Protein AF-H2YII4-F1 (afdb_monomer_lite)

Structure (mmCIF, N/CA/C/O backbone):
data_AF-H2YII4-F1
#
_entry.id   AF-H2YII4-F1
#
loop_
_atom_site.group_PDB
_atom_site.id
_atom_site.type_symbol
_atom_site.label_atom_id
_atom_site.label_alt_id
_atom_site.label_comp_id
_atom_site.label_asym_id
_atom_site.label_entity_id
_atom_site.label_seq_id
_atom_site.pdbx_PDB_ins_code
_atom_site.Cartn_x
_atom_site.Cartn_y
_atom_site.Cartn_z
_atom_site.occupancy
_atom_site.B_iso_or_equiv
_atom_site.auth_seq_id
_atom_site.auth_comp_id
_atom_site.auth_asym_id
_atom_site.auth_atom_id
_atom_site.pdbx_PDB_model_num
ATOM 1 N N . MET A 1 1 ? 2.190 -16.788 -3.408 1.00 84.00 1 MET A N 1
ATOM 2 C CA . MET A 1 1 ? 2.291 -16.780 -4.889 1.00 84.00 1 MET A CA 1
ATOM 3 C C . MET A 1 1 ? 2.885 -15.470 -5.413 1.00 84.00 1 MET A C 1
ATOM 5 O O . MET A 1 1 ? 3.960 -15.506 -5.993 1.00 84.00 1 MET A O 1
ATOM 9 N N . PHE A 1 2 ? 2.257 -14.320 -5.152 1.00 94.06 2 PHE A N 1
ATOM 10 C CA . PHE A 1 2 ? 2.636 -12.999 -5.688 1.00 94.06 2 PHE A CA 1
ATOM 11 C C . PHE A 1 2 ? 4.082 -12.538 -5.405 1.00 94.06 2 PHE A C 1
ATOM 13 O O . PHE A 1 2 ? 4.683 -11.875 -6.250 1.00 94.06 2 PHE A O 1
ATOM 20 N N . HIS A 1 3 ? 4.697 -12.965 -4.295 1.00 96.19 3 HIS A N 1
ATOM 21 C CA . HIS A 1 3 ? 6.126 -12.715 -4.057 1.00 96.19 3 HIS A CA 1
ATOM 22 C C . HIS A 1 3 ? 7.042 -13.321 -5.121 1.00 96.19 3 HIS A C 1
ATOM 24 O O . HIS A 1 3 ? 7.977 -12.664 -5.571 1.00 96.19 3 HIS A O 1
ATOM 30 N N . VAL A 1 4 ? 6.775 -14.567 -5.526 1.00 95.75 4 VAL A N 1
ATOM 31 C CA . VAL A 1 4 ? 7.568 -15.272 -6.546 1.00 95.75 4 VAL A CA 1
ATOM 32 C C . VAL A 1 4 ? 7.379 -14.615 -7.911 1.00 95.75 4 VAL A C 1
ATOM 34 O O . VAL A 1 4 ? 8.312 -14.566 -8.703 1.00 95.75 4 VAL A O 1
ATOM 37 N N . LEU A 1 5 ? 6.191 -14.057 -8.155 1.00 96.19 5 LEU A N 1
ATOM 38 C CA . LEU A 1 5 ? 5.858 -13.388 -9.408 1.00 96.19 5 LEU A CA 1
ATOM 39 C C . LEU A 1 5 ? 6.514 -12.009 -9.559 1.00 96.19 5 LEU A C 1
ATOM 41 O O . LEU A 1 5 ? 6.549 -11.502 -10.673 1.00 96.19 5 LEU A O 1
ATOM 45 N N . GLY A 1 6 ? 7.038 -11.396 -8.493 1.00 95.81 6 GLY A N 1
ATOM 46 C CA . GLY A 1 6 ? 7.784 -10.136 -8.606 1.00 95.81 6 GLY A CA 1
ATOM 47 C C . GLY A 1 6 ? 7.630 -9.175 -7.441 1.00 95.81 6 GLY A C 1
ATOM 48 O O . GLY A 1 6 ? 8.524 -8.362 -7.216 1.00 95.81 6 GLY A O 1
ATOM 49 N N . PHE A 1 7 ? 6.562 -9.286 -6.646 1.00 97.06 7 PHE A N 1
ATOM 50 C CA . PHE A 1 7 ? 6.400 -8.430 -5.473 1.00 97.06 7 PHE A CA 1
ATOM 51 C C . PHE A 1 7 ? 7.221 -8.969 -4.299 1.00 97.06 7 PHE A C 1
ATOM 53 O O . PHE A 1 7 ? 6.708 -9.464 -3.299 1.00 97.06 7 PHE A O 1
ATOM 60 N N . SER A 1 8 ? 8.536 -8.882 -4.439 1.00 95.56 8 SER A N 1
ATOM 61 C CA . SER A 1 8 ? 9.512 -9.275 -3.438 1.00 95.56 8 SER A CA 1
ATOM 62 C C . SER A 1 8 ? 10.633 -8.257 -3.418 1.00 95.56 8 SER A C 1
ATOM 64 O O . SER A 1 8 ? 11.169 -7.896 -4.463 1.00 95.56 8 SER A O 1
ATOM 66 N N . GLN A 1 9 ? 11.048 -7.849 -2.223 1.00 93.19 9 GLN A N 1
ATOM 67 C CA . GLN A 1 9 ? 12.151 -6.913 -2.023 1.00 93.19 9 GLN A CA 1
ATOM 68 C C . GLN A 1 9 ? 13.426 -7.342 -2.765 1.00 93.19 9 GLN A C 1
ATOM 70 O O . GLN A 1 9 ? 14.154 -6.502 -3.289 1.00 93.19 9 GLN A O 1
ATOM 75 N N . LYS A 1 10 ? 13.672 -8.655 -2.861 1.00 93.69 10 LYS A N 1
ATOM 76 C CA . LYS A 1 10 ? 14.828 -9.228 -3.568 1.00 93.69 10 LYS A CA 1
ATOM 77 C C . LYS A 1 10 ? 14.726 -9.145 -5.094 1.00 93.69 10 LYS A C 1
ATOM 79 O O . LYS A 1 10 ? 15.717 -9.394 -5.771 1.00 93.69 10 LYS A O 1
ATOM 84 N N . LEU A 1 11 ? 13.538 -8.859 -5.619 1.00 96.00 11 LEU A N 1
ATOM 85 C CA . LEU A 1 11 ? 13.240 -8.780 -7.046 1.00 96.00 11 LEU A CA 1
ATOM 86 C C . LEU A 1 11 ? 13.045 -7.343 -7.530 1.00 96.00 11 LEU A C 1
ATOM 88 O O . LEU A 1 11 ? 13.046 -7.122 -8.735 1.00 96.00 11 LEU A O 1
ATOM 92 N N . PHE A 1 12 ? 12.931 -6.356 -6.636 1.00 95.06 12 PHE A N 1
ATOM 93 C CA . PHE A 1 12 ? 12.748 -4.958 -7.035 1.00 95.06 12 PHE A CA 1
ATOM 94 C C . PHE A 1 12 ? 13.866 -4.467 -7.961 1.00 95.06 12 PHE A C 1
ATOM 96 O O . PHE A 1 12 ? 13.586 -3.814 -8.955 1.00 95.06 12 PHE A O 1
ATOM 103 N N . ASN A 1 13 ? 15.122 -4.850 -7.721 1.00 93.88 13 ASN A N 1
ATOM 104 C CA . ASN A 1 13 ? 16.248 -4.504 -8.599 1.00 93.88 13 ASN A CA 1
ATOM 105 C C . ASN A 1 13 ? 16.288 -5.282 -9.930 1.00 93.88 13 ASN A C 1
ATOM 107 O O . ASN A 1 13 ? 17.254 -5.147 -10.672 1.00 93.88 13 ASN A O 1
ATOM 111 N N . LYS A 1 14 ? 15.293 -6.133 -10.201 1.00 96.06 14 LYS A N 1
ATOM 112 C CA . LYS A 1 14 ? 15.134 -6.893 -11.448 1.00 96.06 14 LYS A CA 1
ATOM 113 C C . LYS A 1 14 ? 13.993 -6.371 -12.315 1.00 96.06 14 LYS A C 1
ATOM 115 O O . LYS A 1 14 ? 13.717 -6.959 -13.356 1.00 96.06 14 LYS A O 1
ATOM 120 N N . PHE A 1 15 ? 13.303 -5.317 -11.881 1.00 97.25 15 PHE A N 1
ATOM 121 C CA . PHE A 1 15 ? 12.253 -4.699 -12.684 1.00 97.25 15 PHE A CA 1
ATOM 122 C C . PHE A 1 15 ? 12.886 -4.073 -13.922 1.00 97.25 15 PHE A C 1
ATOM 124 O O . PHE A 1 15 ? 14.001 -3.562 -13.852 1.00 97.25 15 PHE A O 1
ATOM 131 N N . GLN A 1 16 ? 12.173 -4.099 -15.040 1.00 96.06 16 GLN A N 1
ATOM 132 C CA . GLN A 1 16 ? 12.690 -3.686 -16.338 1.00 96.06 16 GLN A CA 1
ATOM 133 C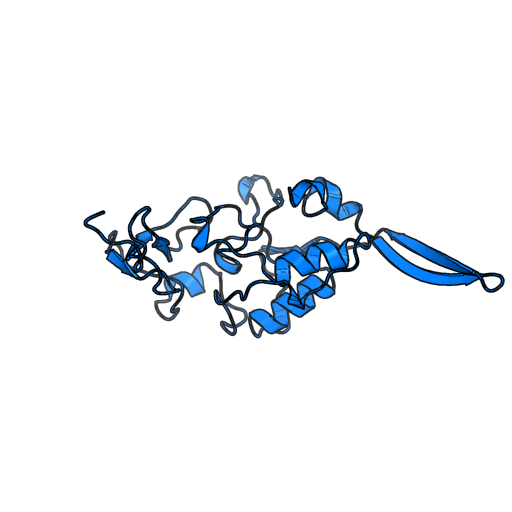 C . GLN A 1 16 ? 11.742 -2.715 -17.036 1.00 96.06 16 GLN A C 1
ATOM 135 O O . GLN A 1 16 ? 10.523 -2.760 -16.865 1.00 96.06 16 GLN A O 1
ATOM 140 N N . ASN A 1 17 ? 12.317 -1.844 -17.859 1.00 92.38 17 ASN A N 1
ATOM 141 C CA . ASN A 1 17 ? 11.597 -1.085 -18.870 1.00 92.38 17 ASN A CA 1
ATOM 142 C C . ASN A 1 17 ? 11.846 -1.747 -20.220 1.00 92.38 17 ASN A C 1
ATOM 144 O O . ASN A 1 17 ? 12.956 -1.671 -20.737 1.00 92.38 17 ASN A O 1
ATOM 148 N N . CYS A 1 18 ? 10.818 -2.373 -20.786 1.00 89.06 18 CYS A N 1
ATOM 149 C CA . CYS A 1 18 ? 10.890 -2.985 -22.106 1.00 89.06 18 CYS A CA 1
ATOM 150 C C . CYS A 1 18 ? 10.170 -2.114 -23.136 1.00 89.06 18 CYS A C 1
ATOM 152 O O . CYS A 1 18 ? 9.031 -1.699 -22.916 1.00 89.06 18 CYS A O 1
ATOM 154 N N . GLN A 1 19 ? 10.822 -1.854 -24.263 1.00 86.81 19 GLN A N 1
ATOM 155 C CA . GLN A 1 19 ? 10.240 -1.191 -25.428 1.00 86.81 19 GLN A CA 1
ATOM 156 C C . GLN A 1 19 ? 10.298 -2.133 -26.631 1.00 86.81 19 GLN A C 1
ATOM 158 O O . GLN A 1 19 ? 11.183 -2.987 -26.725 1.00 86.81 19 GLN A O 1
ATOM 163 N N . VAL A 1 20 ? 9.336 -1.994 -27.544 1.00 88.56 20 VAL A N 1
ATOM 164 C CA . VAL A 1 20 ? 9.354 -2.740 -28.805 1.00 88.56 20 VAL A CA 1
ATOM 165 C C . VAL A 1 20 ? 10.204 -1.972 -29.807 1.00 88.56 20 VAL A C 1
ATOM 167 O O . VAL A 1 20 ? 9.871 -0.852 -30.183 1.00 88.56 20 VAL A O 1
ATOM 170 N N . GLU A 1 21 ? 11.279 -2.596 -30.267 1.00 91.25 21 GLU A N 1
ATOM 171 C CA . GLU A 1 21 ? 12.117 -2.103 -31.352 1.00 91.25 21 GLU A CA 1
ATOM 172 C C . GLU A 1 21 ? 11.860 -2.917 -32.618 1.00 91.25 21 GLU A C 1
ATOM 174 O O . GLU A 1 21 ? 11.824 -4.147 -32.579 1.00 91.25 21 GLU A O 1
ATOM 179 N N . ILE A 1 22 ? 11.720 -2.248 -33.763 1.00 89.75 22 ILE A N 1
ATOM 180 C CA . ILE A 1 22 ? 11.610 -2.924 -35.058 1.00 89.75 22 ILE A CA 1
ATOM 181 C C . ILE A 1 22 ? 12.991 -2.933 -35.711 1.00 89.75 22 ILE A C 1
ATOM 183 O O . ILE A 1 22 ? 13.509 -1.886 -36.096 1.00 89.75 22 ILE A O 1
ATOM 187 N N . ARG A 1 23 ? 13.581 -4.122 -35.866 1.00 89.62 23 ARG A N 1
ATOM 188 C CA . ARG A 1 23 ? 14.847 -4.327 -36.585 1.00 89.62 23 ARG A CA 1
ATOM 189 C C . ARG A 1 23 ? 14.590 -5.280 -37.747 1.00 89.62 23 ARG A C 1
ATOM 191 O O . ARG A 1 23 ? 14.045 -6.357 -37.546 1.00 89.62 23 ARG A O 1
ATOM 198 N N . ASN A 1 24 ? 14.942 -4.882 -38.971 1.00 90.00 24 ASN A N 1
ATOM 199 C CA . ASN A 1 24 ? 14.704 -5.673 -40.191 1.00 90.00 24 ASN A CA 1
ATOM 200 C C . ASN A 1 24 ? 13.249 -6.169 -40.347 1.00 90.00 24 ASN A C 1
ATOM 202 O O . ASN A 1 24 ? 13.015 -7.306 -40.744 1.00 90.00 24 ASN A O 1
ATOM 206 N N . SER A 1 25 ? 12.265 -5.320 -40.029 1.00 90.31 25 SER A N 1
ATOM 207 C CA . SER A 1 25 ? 10.827 -5.659 -40.044 1.00 90.31 25 SER A CA 1
ATOM 208 C C . SER A 1 25 ? 10.391 -6.739 -39.038 1.00 90.31 25 SER A C 1
ATOM 210 O O . SER A 1 25 ? 9.281 -7.255 -39.141 1.00 90.31 25 SER A O 1
ATOM 212 N N . VAL A 1 26 ? 11.227 -7.058 -38.043 1.00 92.00 26 VAL A N 1
ATOM 213 C CA . VAL A 1 26 ? 10.909 -7.968 -36.932 1.00 92.00 26 VAL A CA 1
ATOM 214 C C . VAL A 1 26 ? 10.856 -7.176 -35.627 1.00 92.00 26 VAL A C 1
ATOM 216 O O . VAL A 1 26 ? 11.711 -6.329 -35.364 1.00 92.00 26 VAL A O 1
ATOM 219 N N . ALA A 1 27 ? 9.832 -7.436 -34.814 1.00 90.19 27 ALA A N 1
ATOM 220 C CA . ALA A 1 27 ? 9.684 -6.832 -33.497 1.00 90.19 27 ALA A CA 1
ATOM 221 C C . ALA A 1 27 ? 10.572 -7.551 -32.469 1.00 90.19 27 ALA A C 1
ATOM 223 O O . ALA A 1 27 ? 10.492 -8.768 -32.308 1.00 90.19 27 ALA A O 1
ATOM 224 N N . HIS A 1 28 ? 11.382 -6.78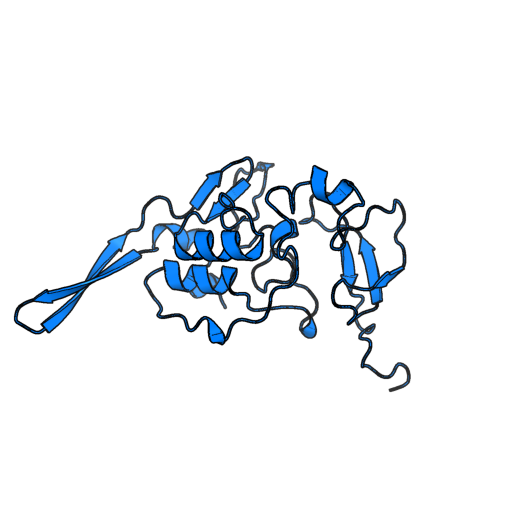3 -31.747 1.00 86.88 28 HIS A N 1
ATOM 225 C CA . HIS A 1 28 ? 12.217 -7.235 -30.640 1.00 86.88 28 HIS A CA 1
ATOM 226 C C . HIS A 1 28 ? 11.876 -6.450 -29.375 1.00 86.88 28 HIS A C 1
ATOM 228 O O . HIS A 1 28 ? 11.527 -5.274 -29.447 1.00 86.88 28 HIS A O 1
ATOM 234 N N . TYR A 1 29 ? 12.014 -7.083 -28.213 1.00 88.25 29 TYR A N 1
ATOM 235 C CA . TYR A 1 29 ? 11.937 -6.388 -26.931 1.00 88.25 29 TYR A CA 1
ATOM 236 C C . TYR A 1 29 ? 13.342 -5.972 -26.502 1.00 88.25 29 TYR A C 1
ATOM 238 O O . TYR A 1 29 ? 14.190 -6.828 -26.250 1.00 88.25 29 TYR A O 1
ATOM 246 N N . ALA A 1 30 ? 13.582 -4.667 -26.428 1.00 90.50 30 ALA A N 1
ATOM 247 C CA . ALA A 1 30 ? 14.771 -4.107 -25.803 1.00 90.50 30 ALA A CA 1
ATOM 248 C C . ALA A 1 30 ? 14.410 -3.715 -24.370 1.00 90.50 30 ALA A C 1
ATOM 250 O O . ALA A 1 30 ? 13.515 -2.894 -24.161 1.00 90.50 30 ALA A O 1
ATOM 251 N N . CYS A 1 31 ? 15.061 -4.349 -23.396 1.00 92.38 31 CYS A N 1
ATOM 252 C CA . CYS A 1 31 ? 14.773 -4.170 -21.979 1.00 92.38 31 CYS A CA 1
ATOM 253 C C . CYS A 1 31 ? 16.005 -3.660 -21.240 1.00 92.38 31 CYS A C 1
ATOM 255 O O . CYS A 1 31 ? 17.097 -4.206 -21.395 1.00 92.38 31 CYS A O 1
ATOM 257 N N . GLU A 1 32 ? 15.799 -2.662 -20.391 1.00 94.12 32 GLU A N 1
ATOM 258 C CA . GLU A 1 32 ? 16.818 -2.140 -19.484 1.00 94.12 32 GLU A CA 1
ATOM 259 C C . GLU A 1 32 ? 16.345 -2.264 -18.038 1.00 94.12 32 GLU A C 1
ATOM 261 O O . GLU A 1 32 ? 15.151 -2.122 -17.751 1.00 94.12 32 GLU A O 1
ATOM 266 N N . ASP A 1 33 ? 17.282 -2.509 -17.122 1.00 95.00 33 ASP A N 1
ATOM 267 C CA . ASP A 1 33 ? 16.983 -2.558 -15.694 1.00 95.00 33 ASP A CA 1
ATOM 268 C C . ASP A 1 33 ? 16.474 -1.193 -15.212 1.00 95.00 33 ASP A C 1
ATOM 270 O O . ASP A 1 33 ? 17.053 -0.132 -15.464 1.00 95.00 33 ASP A O 1
ATOM 274 N N . ARG A 1 34 ? 15.362 -1.219 -14.483 1.00 94.88 34 ARG A N 1
ATOM 275 C CA . ARG A 1 34 ? 14.718 -0.029 -13.943 1.00 94.88 34 ARG A CA 1
ATOM 276 C C . ARG A 1 34 ? 15.504 0.481 -12.734 1.00 94.88 34 ARG A C 1
ATOM 278 O O . ARG A 1 34 ? 15.666 -0.216 -11.733 1.00 94.88 34 ARG A O 1
ATOM 285 N N . SER A 1 35 ? 15.907 1.748 -12.778 1.00 91.94 35 SER A N 1
ATOM 286 C CA . SER A 1 35 ? 16.434 2.463 -11.613 1.00 91.94 35 SER A CA 1
ATOM 287 C C . SER A 1 35 ? 15.305 3.002 -10.722 1.00 91.94 35 SER A C 1
ATOM 289 O O . SER A 1 35 ? 14.172 3.191 -11.168 1.00 91.94 35 SER A O 1
ATOM 291 N N . ASN A 1 36 ? 15.611 3.263 -9.446 1.00 91.88 36 ASN A N 1
ATOM 292 C CA . ASN A 1 36 ? 14.692 3.895 -8.487 1.00 91.88 36 ASN A CA 1
ATOM 293 C C . ASN A 1 36 ? 13.340 3.175 -8.328 1.00 91.88 36 ASN A C 1
ATOM 295 O O . ASN A 1 36 ? 12.300 3.816 -8.233 1.00 91.88 36 ASN A O 1
ATOM 299 N N . VAL A 1 37 ? 13.335 1.840 -8.300 1.00 95.75 37 VAL A N 1
ATOM 300 C CA . VAL A 1 37 ? 12.102 1.042 -8.136 1.00 95.75 37 VAL A CA 1
ATOM 301 C C . VAL A 1 37 ? 11.430 1.318 -6.796 1.00 95.75 37 VAL A C 1
ATOM 303 O O . VAL A 1 37 ? 10.209 1.446 -6.723 1.00 95.75 37 VAL A O 1
ATOM 306 N N . PHE A 1 38 ? 12.228 1.463 -5.743 1.00 94.75 38 PHE A N 1
ATOM 307 C CA . PHE A 1 38 ? 11.763 1.843 -4.420 1.00 94.75 38 PHE A CA 1
ATOM 308 C C . PHE A 1 38 ? 12.717 2.858 -3.790 1.00 94.75 38 PHE A C 1
ATOM 310 O O . PHE A 1 38 ? 13.882 2.956 -4.178 1.00 94.75 38 PHE A O 1
ATOM 317 N N . GLY A 1 39 ? 12.232 3.607 -2.807 1.00 92.88 39 GLY A N 1
ATOM 318 C CA . GLY A 1 39 ? 13.036 4.569 -2.061 1.00 92.88 39 GLY A CA 1
ATOM 319 C C . GLY A 1 39 ? 12.286 5.140 -0.865 1.00 92.88 39 GLY A C 1
ATOM 320 O O . GLY A 1 39 ? 11.104 4.863 -0.674 1.00 92.88 39 GLY A O 1
ATOM 321 N N . TYR A 1 40 ? 12.982 5.923 -0.046 1.00 91.50 40 TYR A N 1
ATOM 322 C CA . TYR A 1 40 ? 12.403 6.576 1.126 1.00 91.50 40 TYR A CA 1
ATOM 323 C C . TYR A 1 40 ? 11.883 7.969 0.754 1.00 91.50 40 TYR A C 1
ATOM 325 O O . TYR A 1 40 ? 12.654 8.831 0.335 1.00 91.50 40 TYR A O 1
ATOM 333 N N . VAL A 1 41 ? 10.574 8.188 0.873 1.00 90.06 41 VAL A N 1
ATOM 334 C CA . VAL A 1 41 ? 9.887 9.426 0.482 1.00 90.06 41 VAL A CA 1
ATOM 335 C C . VAL A 1 41 ? 8.872 9.808 1.552 1.00 90.06 41 VAL A C 1
ATOM 337 O O . VAL A 1 41 ? 7.952 9.038 1.839 1.00 90.06 41 VAL A O 1
ATOM 340 N N . ARG A 1 42 ? 9.006 11.032 2.085 1.00 85.31 42 ARG A N 1
ATOM 341 C CA . ARG A 1 42 ? 8.120 11.599 3.120 1.00 85.31 42 ARG A CA 1
ATOM 342 C C . ARG A 1 42 ? 7.911 10.631 4.285 1.00 85.31 42 ARG A C 1
ATOM 344 O O . ARG A 1 42 ? 6.786 10.264 4.579 1.00 85.31 42 ARG A O 1
ATOM 351 N N . GLU A 1 43 ? 9.014 10.187 4.879 1.00 84.38 43 GLU A N 1
ATOM 352 C CA . GLU A 1 43 ? 9.036 9.311 6.062 1.00 84.38 43 GLU A CA 1
ATOM 353 C C . GLU A 1 43 ? 8.569 7.860 5.853 1.00 84.38 43 GLU A C 1
ATOM 355 O O . GLU A 1 43 ? 8.503 7.090 6.803 1.00 84.38 43 GLU A O 1
ATOM 360 N N . TRP A 1 44 ? 8.317 7.449 4.607 1.00 88.69 44 TRP A N 1
ATOM 361 C CA . TRP A 1 44 ? 7.913 6.082 4.277 1.00 88.69 44 TRP A CA 1
ATOM 362 C C . TRP A 1 44 ? 8.795 5.502 3.186 1.00 88.69 44 TRP A C 1
ATOM 364 O O . TRP A 1 44 ? 9.165 6.192 2.235 1.00 88.69 44 TRP A O 1
ATOM 374 N N . TYR A 1 45 ? 9.080 4.206 3.266 1.00 93.69 45 TYR A N 1
ATOM 375 C CA . TYR A 1 45 ? 9.568 3.488 2.098 1.00 93.69 45 TYR A CA 1
ATOM 376 C C . TYR A 1 45 ? 8.428 3.284 1.113 1.00 93.69 45 TYR A C 1
ATOM 378 O O . TYR A 1 45 ? 7.306 2.974 1.503 1.00 93.69 45 TYR A O 1
ATOM 386 N N . ARG A 1 46 ? 8.700 3.493 -0.174 1.00 95.50 46 ARG A N 1
ATOM 387 C CA . ARG A 1 46 ? 7.680 3.429 -1.216 1.00 95.50 46 ARG A CA 1
ATOM 388 C C . ARG A 1 46 ? 8.213 2.802 -2.493 1.00 95.50 46 ARG A C 1
ATOM 390 O O . ARG A 1 46 ? 9.368 3.025 -2.845 1.00 95.50 46 ARG A O 1
ATOM 397 N N . ILE A 1 47 ? 7.353 2.091 -3.215 1.00 97.25 47 ILE A N 1
ATOM 398 C CA . ILE A 1 47 ? 7.530 1.775 -4.632 1.00 97.25 47 ILE A CA 1
ATOM 399 C C . ILE A 1 47 ? 7.279 3.053 -5.434 1.00 97.25 47 ILE A C 1
ATOM 401 O O . ILE A 1 47 ? 6.217 3.670 -5.325 1.00 97.25 47 ILE A O 1
ATOM 405 N N . LEU A 1 48 ? 8.268 3.466 -6.222 1.00 97.38 48 LEU A N 1
ATOM 406 C CA . LEU A 1 48 ? 8.280 4.746 -6.937 1.00 97.38 48 LEU A CA 1
ATOM 407 C C . LEU A 1 48 ? 7.922 4.601 -8.419 1.00 97.38 48 LEU A C 1
ATOM 409 O O . LEU A 1 48 ? 7.937 5.585 -9.160 1.00 97.38 48 LEU A O 1
ATOM 413 N N . THR A 1 49 ? 7.617 3.384 -8.863 1.00 97.44 49 THR A N 1
ATOM 414 C CA . THR A 1 49 ? 7.411 3.076 -10.275 1.00 97.44 49 THR A CA 1
ATOM 415 C C . THR A 1 49 ? 6.163 3.774 -10.847 1.00 97.44 49 THR A C 1
ATOM 417 O O . THR A 1 49 ? 5.252 4.125 -10.088 1.00 97.44 49 THR A O 1
ATOM 420 N N . PRO A 1 50 ? 6.121 4.061 -12.165 1.00 96.88 50 PRO A N 1
ATOM 421 C CA . PRO A 1 50 ? 5.109 4.926 -12.766 1.00 96.88 50 PRO A CA 1
ATOM 422 C C . PRO A 1 50 ? 3.673 4.431 -12.604 1.00 96.88 50 PRO A C 1
ATOM 424 O O . PRO A 1 50 ? 2.826 5.219 -12.187 1.00 96.88 50 PRO A O 1
ATOM 427 N N . SER A 1 51 ? 3.391 3.155 -12.886 1.00 97.75 51 SER A N 1
ATOM 428 C CA . SER A 1 51 ? 2.028 2.620 -12.800 1.00 97.75 51 SER A CA 1
ATOM 429 C C . SER A 1 51 ? 1.567 2.566 -11.349 1.00 97.75 51 SER A C 1
ATOM 431 O O . SER A 1 51 ? 0.479 3.043 -11.040 1.00 97.75 51 SER A O 1
ATOM 433 N N . VAL A 1 52 ? 2.413 2.075 -10.435 1.00 98.31 52 VAL A N 1
ATOM 434 C CA . VAL A 1 52 ? 2.108 2.051 -8.992 1.00 98.31 52 VAL A CA 1
ATOM 435 C C . VAL A 1 52 ? 1.844 3.459 -8.467 1.00 98.31 52 VAL A C 1
ATOM 437 O O . VAL A 1 52 ? 0.864 3.683 -7.759 1.00 98.31 52 VAL A O 1
ATOM 440 N N . SER A 1 53 ? 2.682 4.426 -8.852 1.00 98.19 53 SER A N 1
ATOM 441 C CA . SER A 1 53 ? 2.484 5.836 -8.510 1.00 98.19 53 SER A CA 1
ATOM 442 C C . SER A 1 53 ? 1.140 6.341 -9.013 1.00 98.19 53 SER A C 1
ATOM 444 O O . SER A 1 53 ? 0.371 6.892 -8.239 1.00 98.19 53 SER A O 1
ATOM 446 N N . TRP A 1 54 ? 0.849 6.152 -10.298 1.00 98.50 54 TRP A N 1
ATOM 447 C CA . TRP A 1 54 ? -0.362 6.669 -10.919 1.00 98.50 54 TRP A CA 1
ATOM 448 C C . TRP A 1 54 ? -1.623 6.058 -10.298 1.00 98.50 54 TRP A C 1
ATOM 450 O O . TRP A 1 54 ? -2.546 6.790 -9.943 1.00 98.50 54 TRP A O 1
ATOM 460 N N . VAL A 1 55 ? -1.660 4.738 -10.090 1.00 98.56 55 VAL A N 1
ATOM 461 C CA . VAL A 1 55 ? -2.815 4.085 -9.458 1.00 98.56 55 VAL A CA 1
ATOM 462 C C . VAL A 1 55 ? -2.987 4.559 -8.014 1.00 98.56 55 VAL A C 1
ATOM 464 O O . VAL A 1 55 ? -4.101 4.909 -7.632 1.00 98.56 55 VAL A O 1
ATOM 467 N N . ALA A 1 56 ? -1.909 4.646 -7.227 1.00 98.44 56 ALA A N 1
ATOM 468 C CA . ALA A 1 56 ? -1.987 5.143 -5.854 1.00 98.44 56 ALA A CA 1
ATOM 469 C C . ALA A 1 56 ? -2.480 6.602 -5.800 1.00 98.44 56 ALA A C 1
ATOM 471 O O . ALA A 1 56 ? -3.341 6.934 -4.989 1.00 98.44 56 ALA A O 1
ATOM 472 N N . GLN A 1 57 ? -1.984 7.469 -6.687 1.00 98.50 57 GLN A N 1
ATOM 473 C CA . GLN A 1 57 ? -2.386 8.878 -6.749 1.00 98.50 57 GLN A CA 1
ATOM 474 C C . GLN A 1 57 ? -3.877 9.046 -7.030 1.00 98.50 57 GLN A C 1
ATOM 476 O O . GLN A 1 57 ? -4.536 9.834 -6.351 1.00 98.50 57 GLN A O 1
ATOM 481 N N . ASN A 1 58 ? -4.411 8.273 -7.978 1.00 98.50 58 ASN A N 1
ATOM 482 C CA . ASN A 1 58 ? -5.839 8.274 -8.280 1.00 98.50 58 ASN A CA 1
ATOM 483 C C . ASN A 1 58 ? -6.668 7.671 -7.141 1.00 98.50 58 ASN A C 1
ATOM 485 O O . ASN A 1 58 ? -7.711 8.216 -6.801 1.00 98.50 58 ASN A O 1
ATOM 489 N N . HIS A 1 59 ? -6.201 6.577 -6.532 1.00 98.56 59 HIS A N 1
ATOM 490 C CA . HIS A 1 59 ? -6.910 5.907 -5.441 1.00 98.56 59 HIS A CA 1
ATOM 491 C C . HIS A 1 59 ? -7.079 6.819 -4.224 1.00 98.56 59 HIS A C 1
ATOM 493 O O . HIS A 1 59 ? -8.196 7.044 -3.769 1.00 98.56 59 HIS A O 1
ATOM 499 N N . PHE A 1 60 ? -5.990 7.408 -3.730 1.00 98.00 60 PHE A N 1
ATOM 500 C CA . PHE A 1 60 ? -6.030 8.271 -2.546 1.00 98.00 60 PHE A CA 1
ATOM 501 C C . PHE A 1 60 ? -6.473 9.711 -2.849 1.00 98.00 60 PHE A C 1
ATOM 503 O O . PHE A 1 60 ? -6.657 10.487 -1.915 1.00 98.00 60 PHE A O 1
ATOM 510 N N . ASN A 1 61 ? -6.634 10.089 -4.124 1.00 98.19 61 ASN A N 1
ATOM 511 C CA . ASN A 1 61 ? -6.787 11.481 -4.563 1.00 98.19 61 ASN A CA 1
ATOM 512 C C . ASN A 1 61 ? -5.660 12.383 -4.018 1.00 98.19 61 ASN A C 1
ATOM 514 O O . ASN A 1 61 ? -5.884 13.405 -3.368 1.00 98.19 61 ASN A O 1
ATOM 518 N N . CYS A 1 62 ? -4.416 11.958 -4.240 1.00 97.38 62 CYS A N 1
ATOM 519 C CA . CYS A 1 62 ? -3.224 12.651 -3.765 1.00 97.38 62 CYS A CA 1
ATOM 520 C C . CYS A 1 62 ? -2.145 12.669 -4.847 1.00 97.38 62 CYS A C 1
ATOM 522 O O . CYS A 1 62 ? -1.621 11.624 -5.210 1.00 97.38 62 CYS A O 1
ATOM 524 N N . SER A 1 63 ? -1.740 13.847 -5.322 1.00 96.38 63 SER A N 1
ATOM 525 C CA . SER A 1 63 ? -0.850 13.992 -6.488 1.00 96.38 63 SER A CA 1
ATOM 526 C C . SER A 1 63 ? 0.583 13.482 -6.292 1.00 96.38 63 SER A C 1
ATOM 528 O O . SER A 1 63 ? 1.283 13.218 -7.269 1.00 96.38 63 SER A O 1
ATOM 530 N N . TYR A 1 64 ? 1.046 13.337 -5.050 1.00 95.00 64 TYR A N 1
ATOM 531 C CA . TYR A 1 64 ? 2.432 12.965 -4.756 1.00 95.00 64 TYR A CA 1
ATOM 532 C C . TYR A 1 64 ? 2.584 11.636 -4.016 1.00 95.00 64 TYR A C 1
ATOM 534 O O . TYR A 1 64 ? 3.718 11.214 -3.778 1.00 95.00 64 TYR A O 1
ATOM 542 N N . ILE A 1 65 ? 1.487 10.960 -3.662 1.00 95.94 65 ILE A N 1
ATOM 543 C CA . ILE A 1 65 ? 1.576 9.651 -3.013 1.00 95.94 65 ILE A CA 1
ATOM 544 C C . ILE A 1 65 ? 2.200 8.627 -3.974 1.00 95.94 65 ILE A C 1
ATOM 546 O O . ILE A 1 65 ? 2.078 8.721 -5.197 1.00 95.94 65 ILE A O 1
ATOM 550 N N . LYS A 1 66 ? 2.935 7.676 -3.404 1.00 97.06 66 LYS A N 1
ATOM 551 C CA . LYS A 1 66 ? 3.578 6.539 -4.084 1.00 97.06 66 LYS A CA 1
ATOM 552 C C . LYS A 1 66 ? 3.225 5.267 -3.308 1.00 97.06 66 LYS A C 1
ATOM 554 O O . LYS A 1 66 ? 2.750 5.398 -2.179 1.00 97.06 66 LYS A O 1
ATOM 559 N N . GLY A 1 67 ? 3.478 4.076 -3.852 1.00 97.06 67 GLY A N 1
ATOM 560 C CA . GLY A 1 67 ? 3.060 2.806 -3.234 1.00 97.06 67 GLY A CA 1
ATOM 561 C C . GLY A 1 67 ? 3.743 2.563 -1.881 1.00 97.06 67 GLY A C 1
ATOM 562 O O . GLY A 1 67 ? 4.932 2.267 -1.889 1.00 97.06 67 GLY A O 1
ATOM 563 N N . PRO A 1 68 ? 3.065 2.719 -0.732 1.00 95.56 68 PRO A N 1
ATOM 564 C CA . PRO A 1 68 ? 3.682 2.666 0.591 1.00 95.56 68 PRO A CA 1
ATOM 565 C C . PRO A 1 68 ? 4.043 1.231 0.982 1.00 95.56 68 PRO A C 1
ATOM 567 O O . PRO A 1 68 ? 3.186 0.355 0.992 1.00 95.56 68 PRO A O 1
ATOM 570 N N . LEU A 1 69 ? 5.310 0.996 1.309 1.00 95.69 69 LEU A N 1
ATOM 571 C CA . LEU A 1 69 ? 5.827 -0.300 1.734 1.00 95.69 69 LEU A CA 1
ATOM 572 C C . LEU A 1 69 ? 5.910 -0.366 3.249 1.00 95.69 69 LEU A C 1
ATOM 574 O O . LEU A 1 69 ? 6.418 0.560 3.884 1.00 95.69 69 LEU A O 1
ATOM 578 N N . GLU A 1 70 ? 5.523 -1.514 3.790 1.00 94.06 70 GLU A N 1
ATOM 579 C CA . GLU A 1 70 ? 5.824 -1.837 5.174 1.00 94.06 70 GLU A CA 1
ATOM 580 C C . GLU A 1 70 ? 7.347 -1.908 5.337 1.00 94.06 70 GLU A C 1
ATOM 582 O O . GLU A 1 70 ? 8.062 -2.479 4.495 1.00 94.06 70 GLU A O 1
ATOM 587 N N . ALA A 1 71 ? 7.855 -1.347 6.426 1.00 89.00 71 ALA A N 1
ATOM 588 C CA . ALA A 1 71 ? 9.268 -1.380 6.747 1.00 89.00 71 ALA A CA 1
ATOM 589 C C . ALA A 1 71 ? 9.478 -1.651 8.230 1.00 89.00 71 ALA A C 1
ATOM 591 O O . ALA A 1 71 ? 8.802 -1.092 9.086 1.00 89.00 71 ALA A O 1
ATOM 592 N N . ASN A 1 72 ? 10.494 -2.454 8.534 1.00 75.56 72 ASN A N 1
ATOM 593 C CA . ASN A 1 72 ? 10.978 -2.540 9.900 1.00 75.56 72 ASN A CA 1
ATOM 594 C C . ASN A 1 72 ? 11.815 -1.281 10.184 1.00 75.56 72 ASN A C 1
ATOM 596 O O . ASN A 1 72 ? 12.894 -1.101 9.603 1.00 75.56 72 ASN A O 1
ATOM 600 N N . SER A 1 73 ? 11.285 -0.408 11.041 1.00 65.25 73 SER A N 1
ATOM 601 C CA . SER A 1 73 ? 11.881 0.879 11.414 1.00 65.25 73 SER A CA 1
ATOM 602 C C . SER A 1 73 ? 13.227 0.719 12.129 1.00 65.25 73 SER A C 1
ATOM 604 O O . SER A 1 73 ? 14.146 1.498 11.870 1.00 65.25 73 SER A O 1
ATOM 606 N N . GLU A 1 74 ? 13.395 -0.328 12.940 1.00 63.53 74 GLU A N 1
ATOM 607 C CA . GLU A 1 74 ? 14.637 -0.621 13.669 1.00 63.53 74 GLU A CA 1
ATOM 608 C C . GLU A 1 74 ? 15.751 -1.121 12.738 1.00 63.53 74 GLU A C 1
ATOM 610 O O . GLU A 1 74 ? 16.901 -0.694 12.834 1.00 63.53 74 GLU A O 1
ATOM 615 N N . MET A 1 75 ? 15.412 -1.995 11.787 1.00 61.41 75 MET A N 1
ATOM 616 C CA . MET A 1 75 ? 16.374 -2.613 10.866 1.00 61.41 75 MET A CA 1
ATOM 617 C C . MET A 1 75 ? 16.566 -1.834 9.559 1.00 61.41 75 MET A C 1
ATOM 619 O O . MET A 1 75 ? 17.340 -2.266 8.702 1.00 61.41 75 MET A O 1
ATOM 623 N N . LYS A 1 76 ? 15.842 -0.719 9.368 1.00 66.75 76 LYS A N 1
ATOM 624 C CA . LYS A 1 76 ? 15.780 0.054 8.109 1.00 66.75 76 LYS A CA 1
ATOM 625 C C . LYS A 1 76 ? 15.557 -0.836 6.882 1.00 66.75 76 LYS A C 1
ATOM 627 O O . LYS A 1 76 ? 16.095 -0.583 5.804 1.00 66.75 76 LYS A O 1
ATOM 632 N N . ARG A 1 77 ? 14.781 -1.908 7.049 1.00 78.75 77 ARG A N 1
ATOM 633 C CA . ARG A 1 77 ? 14.597 -2.930 6.020 1.00 78.75 77 ARG A CA 1
ATOM 634 C C . ARG A 1 77 ? 13.191 -2.840 5.458 1.00 78.75 77 ARG A C 1
ATOM 636 O O . ARG A 1 77 ? 12.219 -3.063 6.174 1.00 78.75 77 ARG A O 1
ATOM 643 N N . VAL A 1 78 ? 13.107 -2.550 4.164 1.00 87.69 78 VAL A N 1
ATOM 644 C CA . VAL A 1 78 ? 11.854 -2.643 3.410 1.00 87.69 78 VAL A CA 1
ATOM 645 C C . VAL A 1 78 ? 11.383 -4.086 3.338 1.00 87.69 78 VAL A C 1
ATOM 647 O O . VAL A 1 78 ? 12.183 -5.009 3.155 1.00 87.69 78 VAL A O 1
ATOM 650 N N . SER A 1 79 ? 10.082 -4.275 3.498 1.00 90.25 79 SER A N 1
ATOM 651 C CA . SER A 1 79 ? 9.446 -5.574 3.359 1.00 90.25 79 SER A CA 1
ATOM 652 C C . SER A 1 79 ? 9.092 -5.869 1.892 1.00 90.25 79 SER A C 1
ATOM 654 O O . SER A 1 79 ? 9.468 -5.147 0.967 1.00 90.25 79 SER A O 1
ATOM 656 N N . SER A 1 80 ? 8.367 -6.969 1.687 1.00 94.88 80 SER A N 1
ATOM 657 C CA . SER A 1 80 ? 7.741 -7.334 0.410 1.00 94.88 80 SER A CA 1
ATOM 658 C C . SER A 1 80 ? 6.220 -7.144 0.435 1.00 94.88 80 SER A C 1
ATOM 660 O O . SER A 1 80 ? 5.521 -7.795 -0.334 1.00 94.88 80 SER A O 1
ATOM 662 N N . HIS A 1 81 ? 5.727 -6.295 1.337 1.00 96.12 81 HIS A N 1
ATOM 663 C CA . HIS A 1 81 ? 4.313 -6.047 1.582 1.00 96.12 81 HIS A CA 1
ATOM 664 C C . HIS A 1 81 ? 4.009 -4.548 1.586 1.00 96.12 81 HIS A C 1
ATOM 666 O O . HIS A 1 81 ? 4.878 -3.710 1.853 1.00 96.12 81 HIS A O 1
ATOM 672 N N . TRP A 1 82 ? 2.755 -4.216 1.306 1.00 97.00 82 TRP A N 1
ATOM 673 C CA . TRP A 1 82 ? 2.228 -2.877 1.503 1.00 97.00 82 TRP A CA 1
ATOM 674 C C . TRP A 1 82 ? 2.123 -2.529 2.983 1.00 97.00 82 TRP A C 1
ATOM 676 O O . TRP A 1 82 ? 1.828 -3.386 3.814 1.00 97.00 82 TRP A O 1
ATOM 686 N N . GLU A 1 83 ? 2.314 -1.247 3.276 1.00 95.19 83 GLU A N 1
ATOM 687 C CA . GLU A 1 83 ? 2.039 -0.673 4.589 1.00 95.19 83 GLU A CA 1
ATOM 688 C C . GLU A 1 83 ? 0.547 -0.819 4.911 1.00 95.19 83 GLU A C 1
ATOM 690 O O . GLU A 1 83 ? -0.316 -0.260 4.216 1.00 95.19 83 GLU A O 1
ATOM 695 N N . SER A 1 84 ? 0.246 -1.560 5.977 1.00 94.88 84 SER A N 1
ATOM 696 C CA . SER A 1 84 ? -1.114 -2.041 6.247 1.00 94.88 84 SER A CA 1
ATOM 697 C C . SER A 1 84 ? -2.112 -0.897 6.460 1.00 94.88 84 SER A C 1
ATOM 699 O O . SER A 1 84 ? -3.227 -0.947 5.944 1.00 94.88 84 SER A O 1
ATOM 701 N N . ARG A 1 85 ? -1.697 0.207 7.097 1.00 95.06 85 ARG A N 1
ATOM 702 C CA . ARG A 1 85 ? -2.560 1.392 7.287 1.00 95.06 85 ARG A CA 1
ATOM 703 C C . ARG A 1 85 ? -3.048 2.018 5.982 1.00 95.06 85 ARG A C 1
ATOM 705 O O . ARG A 1 85 ? -4.108 2.640 5.970 1.00 95.06 85 ARG A O 1
ATOM 712 N N . TYR A 1 86 ? -2.291 1.895 4.895 1.00 96.06 86 TYR A N 1
ATOM 713 C CA . TYR A 1 86 ? -2.624 2.545 3.628 1.00 96.06 86 TYR A CA 1
ATOM 714 C C . TYR A 1 86 ? -3.441 1.653 2.695 1.00 96.06 86 TYR A C 1
ATOM 716 O O . TYR A 1 86 ? -4.276 2.183 1.969 1.00 96.06 86 TYR A O 1
ATOM 724 N N . ILE A 1 87 ? -3.188 0.340 2.664 1.00 95.50 87 ILE A N 1
ATOM 725 C CA . ILE A 1 87 ? -3.736 -0.552 1.622 1.00 95.50 87 ILE A CA 1
ATOM 726 C C . ILE A 1 87 ? -4.330 -1.845 2.209 1.00 95.50 87 ILE A C 1
ATOM 728 O O . ILE A 1 87 ? -4.408 -2.863 1.530 1.00 95.50 87 ILE A O 1
ATOM 732 N N . GLN A 1 88 ? -4.785 -1.856 3.461 1.00 91.81 88 GLN A N 1
ATOM 733 C CA . GLN A 1 88 ? -5.688 -2.925 3.907 1.00 91.81 88 GLN A CA 1
ATOM 734 C C . GLN A 1 88 ? -6.953 -2.911 3.024 1.00 91.81 88 GLN A C 1
ATOM 736 O O . GLN A 1 88 ? -7.384 -1.829 2.647 1.00 91.81 88 GLN A O 1
ATOM 741 N N . PRO A 1 89 ? -7.570 -4.039 2.636 1.00 94.44 89 PRO A N 1
ATOM 742 C CA . PRO A 1 89 ? -7.245 -5.440 2.888 1.00 94.44 89 PRO A CA 1
ATOM 743 C C . PRO A 1 89 ? -6.571 -6.095 1.669 1.00 94.44 89 PRO A C 1
ATOM 745 O O . PRO A 1 89 ? -6.927 -7.204 1.269 1.00 94.44 89 PRO A O 1
ATOM 748 N N . SER A 1 90 ? -5.642 -5.388 1.023 1.00 96.56 90 SER A N 1
ATOM 749 C CA . SER A 1 90 ? -4.902 -5.933 -0.112 1.00 96.56 90 SER A CA 1
ATOM 750 C C . SER A 1 90 ? -4.288 -7.283 0.237 1.00 96.56 90 SER A C 1
ATOM 752 O O . SER A 1 90 ? -3.706 -7.464 1.302 1.00 96.56 90 SER A O 1
ATOM 754 N N . LEU A 1 91 ? -4.330 -8.212 -0.711 1.00 95.88 91 LEU A N 1
ATOM 755 C CA . LEU A 1 91 ? -3.667 -9.508 -0.612 1.00 95.88 91 LEU A CA 1
ATOM 756 C C . LEU A 1 91 ? -2.166 -9.401 -0.279 1.00 95.88 91 LEU A C 1
ATOM 758 O O . LEU A 1 91 ? -1.568 -10.371 0.184 1.00 95.88 91 LEU A O 1
ATOM 762 N N . MET A 1 92 ? -1.554 -8.242 -0.537 1.00 96.44 92 MET A N 1
ATOM 763 C CA . MET A 1 92 ? -0.136 -7.983 -0.307 1.00 96.44 92 MET A CA 1
ATOM 764 C C . MET A 1 92 ? 0.153 -7.114 0.925 1.00 96.44 92 MET A C 1
ATOM 766 O O . MET A 1 92 ? 1.268 -6.605 1.029 1.00 96.44 92 MET A O 1
ATOM 770 N N . THR A 1 93 ? -0.782 -6.924 1.863 1.00 95.38 93 THR A N 1
ATOM 771 C CA . THR A 1 93 ? -0.457 -6.341 3.182 1.00 95.38 93 THR A CA 1
ATOM 772 C C . THR A 1 93 ? 0.261 -7.332 4.095 1.00 95.38 93 THR A C 1
ATOM 774 O O . THR A 1 93 ? 0.164 -8.546 3.933 1.00 95.38 93 THR A O 1
ATOM 777 N N . SER A 1 94 ? 0.985 -6.806 5.086 1.00 90.38 94 SER A N 1
ATOM 778 C CA . SER A 1 94 ? 1.741 -7.616 6.056 1.00 90.38 94 SER A CA 1
ATOM 779 C C . SER A 1 94 ? 0.849 -8.399 7.024 1.00 90.38 94 SER A C 1
ATOM 781 O O . SER A 1 94 ? 1.268 -9.421 7.566 1.00 90.38 94 SER A O 1
ATOM 783 N N . SER A 1 95 ? -0.388 -7.937 7.214 1.00 86.88 95 SER A N 1
ATOM 784 C CA . SER A 1 95 ? -1.458 -8.665 7.891 1.00 86.88 95 SER A CA 1
ATOM 785 C C . SER A 1 95 ? -2.513 -9.056 6.863 1.00 86.88 95 SER A C 1
ATOM 787 O O . SER A 1 95 ? -3.071 -8.181 6.198 1.00 86.88 95 SER A O 1
ATOM 789 N N . ILE A 1 96 ? -2.764 -10.357 6.709 1.00 80.50 96 ILE A N 1
ATOM 790 C CA . ILE A 1 96 ? -3.830 -10.853 5.837 1.00 80.50 96 ILE A CA 1
ATOM 791 C C . ILE A 1 96 ? -5.143 -10.923 6.622 1.00 80.50 96 ILE A C 1
ATOM 793 O O . ILE A 1 96 ? -5.177 -11.425 7.746 1.00 80.50 96 ILE A O 1
ATOM 797 N N . GLY A 1 97 ? -6.213 -10.393 6.031 1.00 86.25 97 GLY A N 1
ATOM 798 C CA . GLY A 1 97 ? -7.553 -10.431 6.611 1.00 86.25 97 GLY A CA 1
ATOM 799 C C . GLY A 1 97 ? -8.266 -11.767 6.385 1.00 86.25 97 GLY A C 1
ATOM 800 O O . GLY A 1 97 ? -7.679 -12.759 5.947 1.00 86.25 97 GLY A O 1
ATOM 801 N N . LEU A 1 98 ? -9.573 -11.785 6.662 1.00 93.19 98 LEU A N 1
ATOM 802 C CA . LEU A 1 98 ? -10.429 -12.923 6.321 1.00 93.19 98 LEU A CA 1
ATOM 803 C C . LEU A 1 98 ? -10.513 -13.093 4.788 1.00 93.19 98 LEU A C 1
ATOM 805 O O . LEU A 1 98 ? -10.475 -12.090 4.065 1.00 93.19 98 LEU A O 1
ATOM 809 N N . PRO A 1 99 ? -10.641 -14.329 4.263 1.00 92.12 99 PRO A N 1
ATOM 810 C CA . PRO A 1 99 ? -10.609 -14.579 2.820 1.00 92.12 99 PRO A CA 1
ATOM 811 C C . PRO A 1 99 ? -11.628 -13.773 2.009 1.00 92.12 99 PRO A C 1
ATOM 813 O O . PRO A 1 99 ? -11.284 -13.270 0.948 1.00 92.12 99 PRO A O 1
ATOM 816 N N . HIS A 1 100 ? -12.852 -13.596 2.514 1.00 93.62 100 HIS A N 1
ATOM 817 C CA . HIS A 1 100 ? -13.914 -12.836 1.838 1.00 93.62 100 HIS A CA 1
ATOM 818 C C . HIS A 1 100 ? -13.735 -11.313 1.893 1.00 93.62 100 HIS A C 1
ATOM 820 O O . HIS A 1 100 ? -14.455 -10.594 1.208 1.00 93.62 100 HIS A O 1
ATOM 826 N N . LEU A 1 101 ? -12.799 -10.821 2.709 1.00 95.25 101 LEU A N 1
ATOM 827 C CA . LEU A 1 101 ? -12.441 -9.403 2.800 1.00 95.25 101 LEU A CA 1
ATOM 828 C C . LEU A 1 101 ? -11.153 -9.083 2.046 1.00 95.25 101 LEU A C 1
ATOM 830 O O . LEU A 1 101 ? -10.862 -7.913 1.836 1.00 95.25 101 LEU A O 1
ATOM 834 N N . THR A 1 102 ? -10.361 -10.092 1.684 1.00 95.56 102 THR A N 1
ATOM 835 C CA . THR A 1 102 ? -9.055 -9.903 1.048 1.00 95.56 102 THR A CA 1
ATOM 836 C C . THR A 1 102 ? -9.228 -9.624 -0.441 1.00 95.56 102 THR A C 1
ATOM 838 O O . THR A 1 102 ? -9.949 -10.353 -1.117 1.00 95.56 102 THR A O 1
ATOM 841 N N . VAL A 1 103 ? -8.542 -8.603 -0.963 1.00 96.38 103 VAL A N 1
ATOM 842 C CA . VAL A 1 103 ? -8.729 -8.133 -2.349 1.00 96.38 103 VAL A CA 1
ATOM 843 C C . VAL A 1 103 ? -7.437 -8.140 -3.165 1.00 96.38 103 VAL A C 1
ATOM 845 O O . VAL A 1 103 ? -6.361 -7.807 -2.661 1.00 96.38 103 VAL A O 1
ATOM 848 N N . LEU A 1 104 ? -7.536 -8.463 -4.455 1.00 97.06 104 LEU A N 1
ATOM 849 C CA . LEU A 1 104 ? -6.489 -8.214 -5.446 1.00 97.06 104 LEU A CA 1
ATOM 850 C C . LEU A 1 104 ? -6.693 -6.827 -6.065 1.00 97.06 104 LEU A C 1
ATOM 852 O O . LEU A 1 104 ? -7.359 -6.655 -7.083 1.00 97.06 104 LEU A O 1
ATOM 856 N N . ASP A 1 105 ? -6.108 -5.816 -5.435 1.00 97.75 105 ASP A N 1
ATOM 857 C CA . ASP A 1 105 ? -6.313 -4.420 -5.807 1.00 97.75 105 ASP A CA 1
ATOM 858 C C . ASP A 1 105 ? -5.451 -3.951 -7.000 1.00 97.75 105 ASP A C 1
ATOM 860 O O . ASP A 1 105 ? -4.419 -4.531 -7.362 1.00 97.75 105 ASP A O 1
ATOM 864 N N . ARG A 1 106 ? -5.848 -2.814 -7.589 1.00 98.44 106 ARG A N 1
ATOM 865 C CA . ARG A 1 106 ? -5.143 -2.191 -8.724 1.00 98.44 106 ARG A CA 1
ATOM 866 C C . ARG A 1 106 ? -3.720 -1.734 -8.392 1.00 98.44 106 ARG A C 1
ATOM 868 O O . ARG A 1 106 ? -2.889 -1.711 -9.297 1.00 98.44 106 ARG A O 1
ATOM 875 N N . ILE A 1 107 ? -3.422 -1.344 -7.148 1.00 98.44 107 ILE A N 1
ATOM 876 C CA . ILE A 1 107 ? -2.076 -0.893 -6.748 1.00 98.44 107 ILE A CA 1
ATOM 877 C C . ILE A 1 107 ? -1.128 -2.098 -6.758 1.00 98.44 107 ILE A C 1
ATOM 879 O O . ILE A 1 107 ? -0.030 -2.018 -7.310 1.00 98.44 107 ILE A O 1
ATOM 883 N N . THR A 1 108 ? -1.581 -3.243 -6.247 1.00 98.06 108 THR A N 1
ATOM 884 C CA . THR A 1 108 ? -0.868 -4.525 -6.331 1.00 98.06 108 THR A CA 1
ATOM 885 C C . THR A 1 108 ? -0.651 -4.965 -7.775 1.00 98.06 108 THR A C 1
ATOM 887 O O . THR A 1 108 ? 0.474 -5.288 -8.155 1.00 98.06 108 THR A O 1
ATOM 890 N N . LEU A 1 109 ? -1.690 -4.935 -8.613 1.00 98.44 109 LEU A N 1
AT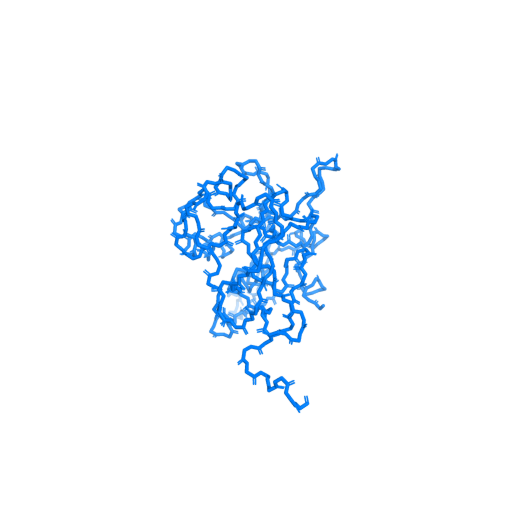OM 891 C CA . LEU A 1 109 ? -1.563 -5.282 -10.032 1.00 98.44 109 LEU A CA 1
ATOM 892 C C . LEU A 1 109 ? -0.601 -4.354 -10.791 1.00 98.44 109 LEU A C 1
ATOM 894 O O . LEU A 1 109 ? 0.139 -4.808 -11.667 1.00 98.44 109 LEU A O 1
ATOM 898 N N . ALA A 1 110 ? -0.534 -3.077 -10.412 1.00 98.31 110 ALA A N 1
ATOM 899 C CA . ALA A 1 110 ? 0.413 -2.129 -10.984 1.00 98.31 110 ALA A CA 1
ATOM 900 C C . ALA A 1 110 ? 1.879 -2.483 -10.710 1.00 98.31 110 ALA A C 1
ATOM 902 O O . ALA A 1 110 ? 2.725 -2.174 -11.549 1.00 98.31 110 ALA A O 1
ATOM 903 N N . VAL A 1 111 ? 2.190 -3.189 -9.614 1.00 98.12 111 VAL A N 1
ATOM 904 C CA . VAL A 1 111 ? 3.548 -3.709 -9.378 1.00 98.12 111 VAL A CA 1
ATOM 905 C C . VAL A 1 111 ? 3.943 -4.661 -10.500 1.00 98.12 111 VAL A C 1
ATOM 907 O O . VAL A 1 111 ? 5.017 -4.499 -11.068 1.00 98.12 111 VAL A O 1
ATOM 910 N N . PHE A 1 112 ? 3.065 -5.597 -10.873 1.00 97.81 112 PHE A N 1
ATOM 911 C CA . PHE A 1 112 ? 3.317 -6.568 -11.948 1.00 97.81 112 PHE A CA 1
ATOM 912 C C . PHE A 1 112 ? 3.397 -5.919 -13.328 1.00 97.81 112 PHE A C 1
ATOM 914 O O . PHE A 1 112 ? 4.145 -6.385 -14.180 1.00 97.81 112 PHE A O 1
ATOM 921 N N . GLN A 1 113 ? 2.675 -4.821 -13.547 1.00 96.56 113 GLN A N 1
ATOM 922 C CA . GLN A 1 113 ? 2.819 -4.038 -14.772 1.00 96.56 113 GLN A CA 1
ATOM 923 C C . GLN A 1 113 ? 4.189 -3.345 -14.831 1.00 96.56 113 GLN A C 1
ATOM 925 O O . GLN A 1 113 ? 4.811 -3.291 -15.893 1.00 96.56 113 GLN A O 1
ATOM 930 N N . ASP A 1 114 ? 4.668 -2.838 -13.694 1.00 97.25 114 ASP A N 1
ATOM 931 C CA . ASP A 1 114 ? 5.939 -2.121 -13.588 1.00 97.25 114 ASP A CA 1
ATOM 932 C C . ASP A 1 114 ? 7.172 -3.035 -13.468 1.00 97.25 114 ASP A C 1
ATOM 934 O O . ASP A 1 114 ? 8.292 -2.526 -13.604 1.00 97.25 114 ASP A O 1
ATOM 938 N N . THR A 1 115 ? 7.002 -4.355 -13.276 1.00 97.00 115 THR A N 1
ATOM 939 C CA . THR A 1 115 ? 8.121 -5.313 -13.387 1.00 97.00 115 THR A CA 1
ATOM 940 C C . THR A 1 115 ? 8.672 -5.385 -14.805 1.00 97.00 115 THR A C 1
ATOM 942 O O . THR A 1 115 ? 9.841 -5.716 -14.976 1.00 97.00 115 THR A O 1
ATOM 945 N N . GLY A 1 116 ? 7.843 -5.101 -15.814 1.00 94.94 116 GLY A N 1
ATOM 946 C CA . GLY A 1 116 ? 8.178 -5.291 -17.226 1.00 94.94 116 GLY A CA 1
ATOM 947 C C . GLY A 1 116 ? 8.042 -6.737 -17.717 1.00 94.94 116 GLY A C 1
ATOM 948 O O . GLY A 1 116 ? 8.290 -6.997 -18.890 1.00 94.94 116 GLY A O 1
ATOM 949 N N . TRP A 1 117 ? 7.630 -7.679 -16.860 1.00 94.69 117 TRP A N 1
ATOM 950 C CA . TRP A 1 117 ? 7.532 -9.106 -17.212 1.00 94.69 117 TRP A CA 1
ATOM 951 C C . TRP A 1 117 ? 6.140 -9.525 -17.683 1.00 94.69 117 TRP A C 1
ATOM 953 O O . TRP A 1 117 ? 5.990 -10.569 -18.317 1.00 94.69 117 TRP A O 1
ATOM 963 N N . TYR A 1 118 ? 5.118 -8.729 -17.366 1.00 94.12 118 TYR A N 1
ATOM 964 C CA . TYR A 1 118 ? 3.724 -9.082 -17.603 1.00 94.12 118 TYR A CA 1
ATOM 965 C C . TYR A 1 118 ? 2.974 -7.962 -18.314 1.00 94.12 118 TYR A C 1
ATOM 967 O O . TYR A 1 118 ? 3.220 -6.773 -18.109 1.00 94.12 118 TYR A O 1
ATOM 975 N N . LYS A 1 119 ? 1.981 -8.364 -19.109 1.00 92.88 119 LYS A N 1
ATOM 976 C CA . LYS A 1 119 ? 0.899 -7.485 -19.543 1.00 92.88 119 LYS A CA 1
ATOM 977 C C . LYS A 1 119 ? -0.273 -7.700 -18.596 1.00 92.88 119 LYS A C 1
ATOM 979 O O . LYS A 1 119 ? -0.836 -8.791 -18.564 1.00 92.88 119 LYS A O 1
ATOM 984 N N . VAL A 1 120 ? -0.618 -6.682 -17.817 1.00 96.25 120 VAL A N 1
ATOM 985 C CA . VAL A 1 120 ? -1.609 -6.816 -16.747 1.00 96.25 120 VAL A CA 1
ATOM 986 C C . VAL A 1 120 ? -2.964 -6.308 -17.219 1.00 96.25 120 VAL A C 1
ATOM 988 O O . VAL A 1 120 ? -3.082 -5.180 -17.695 1.00 96.25 120 VAL A O 1
ATOM 991 N N . ASN A 1 121 ? -4.004 -7.131 -17.070 1.00 97.38 121 ASN A N 1
ATOM 992 C CA . ASN A 1 121 ? -5.371 -6.675 -17.270 1.00 97.38 121 ASN A CA 1
ATOM 993 C C . ASN A 1 121 ? -5.909 -6.046 -15.979 1.00 97.38 121 ASN A C 1
ATOM 995 O O . ASN A 1 121 ? -6.297 -6.744 -15.047 1.00 97.38 121 ASN A O 1
ATOM 999 N N . MET A 1 122 ? -5.953 -4.716 -15.936 1.00 97.06 122 MET A N 1
ATOM 1000 C CA . MET A 1 122 ? -6.433 -3.980 -14.767 1.00 97.06 122 MET A CA 1
ATOM 1001 C C . MET A 1 122 ? -7.950 -4.112 -14.539 1.00 97.06 122 MET A C 1
ATOM 1003 O O . MET A 1 122 ? -8.418 -3.696 -13.484 1.00 97.06 122 MET A O 1
ATOM 1007 N N . SER A 1 123 ? -8.741 -4.625 -15.496 1.00 96.94 123 SER A N 1
ATOM 1008 C CA . SER A 1 123 ? -10.186 -4.838 -15.285 1.00 96.94 123 SER A CA 1
ATOM 1009 C C . SER A 1 123 ? -10.491 -5.959 -14.297 1.00 96.94 123 SER A C 1
ATOM 1011 O O . SER A 1 123 ? -11.555 -5.929 -13.699 1.00 96.94 123 SER A O 1
ATOM 1013 N N . GLU A 1 124 ? -9.558 -6.894 -14.108 1.00 96.75 124 GLU A N 1
ATOM 1014 C CA . GLU A 1 124 ? -9.693 -8.031 -13.185 1.00 96.75 124 GLU A CA 1
ATOM 1015 C C . GLU A 1 124 ? -9.379 -7.661 -11.730 1.00 96.75 124 GLU A C 1
ATOM 1017 O O . GLU A 1 124 ? -9.368 -8.522 -10.858 1.00 96.75 124 GLU A O 1
ATOM 1022 N N . ALA A 1 125 ? -9.048 -6.396 -11.469 1.00 97.88 125 ALA A N 1
ATOM 1023 C CA . ALA A 1 125 ? -8.786 -5.932 -10.120 1.00 97.88 125 ALA A CA 1
ATOM 1024 C C . ALA A 1 125 ? -10.086 -5.818 -9.325 1.00 97.88 125 ALA A C 1
ATOM 1026 O O . ALA A 1 125 ? -11.046 -5.194 -9.792 1.00 97.88 125 ALA A O 1
ATOM 1027 N N . ASP A 1 126 ? -10.052 -6.294 -8.088 1.00 97.56 126 ASP A N 1
ATOM 1028 C CA . ASP A 1 126 ? -11.080 -6.003 -7.101 1.00 97.56 126 ASP A CA 1
ATOM 1029 C C . ASP A 1 126 ? -11.094 -4.503 -6.767 1.00 97.56 126 ASP A C 1
ATOM 1031 O O . ASP A 1 126 ? -10.082 -3.789 -6.866 1.00 97.56 126 ASP A O 1
ATOM 1035 N N . GLU A 1 127 ? -12.255 -4.003 -6.343 1.00 96.00 127 GLU A N 1
ATOM 1036 C CA . GLU A 1 127 ? -12.364 -2.625 -5.882 1.00 96.00 127 GLU A CA 1
ATOM 1037 C C . GLU A 1 127 ? -11.786 -2.475 -4.470 1.00 96.00 127 GLU A C 1
ATOM 1039 O O . GLU A 1 127 ? -12.284 -3.033 -3.493 1.00 96.00 127 GLU A O 1
ATOM 1044 N N . LEU A 1 128 ? -10.737 -1.660 -4.352 1.00 97.25 128 LEU A N 1
ATOM 1045 C CA . LEU A 1 128 ? -10.211 -1.225 -3.066 1.00 97.25 128 LEU A CA 1
ATOM 1046 C C . LEU A 1 128 ? -10.989 0.015 -2.611 1.00 97.25 128 LEU A C 1
ATOM 1048 O O . LEU A 1 128 ? -10.885 1.077 -3.219 1.00 97.25 128 LEU A O 1
ATOM 1052 N N . PHE A 1 129 ? -11.766 -0.104 -1.536 1.00 97.19 129 PHE A N 1
ATOM 1053 C CA . PHE A 1 129 ? -12.488 1.036 -0.947 1.00 97.19 129 PHE A CA 1
ATOM 1054 C C . PHE A 1 129 ? -11.684 1.758 0.139 1.00 97.19 129 PHE A C 1
ATOM 1056 O O . PHE A 1 129 ? -11.854 2.958 0.353 1.00 97.19 129 PHE A O 1
ATOM 1063 N N . TRP A 1 130 ? -10.797 1.036 0.822 1.00 97.38 130 TRP A N 1
ATOM 1064 C CA . TRP A 1 130 ? -9.995 1.559 1.920 1.00 97.38 130 TRP A CA 1
ATOM 1065 C C . TRP A 1 130 ? -9.123 2.737 1.484 1.00 97.38 130 TRP A C 1
ATOM 1067 O O . TRP A 1 130 ? -8.325 2.614 0.558 1.00 97.38 130 TRP A O 1
ATOM 1077 N N . GLY A 1 131 ? -9.274 3.890 2.135 1.00 96.88 131 GLY A N 1
ATOM 1078 C CA . GLY A 1 131 ? -8.496 5.091 1.817 1.00 96.88 131 GLY A CA 1
ATOM 1079 C C . GLY A 1 131 ? -8.847 5.766 0.486 1.00 96.88 131 GLY A C 1
ATOM 1080 O O . GLY A 1 131 ? -8.190 6.741 0.116 1.00 96.88 131 GLY A O 1
ATOM 1081 N N . LYS A 1 132 ? -9.876 5.299 -0.236 1.00 97.56 132 LYS A N 1
ATOM 1082 C CA . LYS A 1 132 ? -10.288 5.903 -1.509 1.00 97.56 132 LYS A CA 1
ATOM 1083 C C . LYS A 1 132 ? -10.679 7.368 -1.289 1.00 97.56 132 LYS A C 1
ATOM 1085 O O . LYS A 1 132 ? -11.538 7.664 -0.463 1.00 97.56 132 LYS A O 1
ATOM 1090 N N . ASN A 1 133 ? -10.049 8.281 -2.026 1.00 97.44 133 ASN A N 1
ATOM 1091 C CA . ASN A 1 133 ? -10.196 9.738 -1.902 1.00 97.44 133 ASN A CA 1
ATOM 1092 C C . ASN A 1 133 ? -9.863 10.332 -0.517 1.00 97.44 133 ASN A C 1
ATOM 1094 O O . ASN A 1 133 ? -10.247 11.468 -0.238 1.00 97.44 133 ASN A O 1
ATOM 1098 N N . ALA A 1 134 ? -9.158 9.607 0.355 1.00 96.31 134 ALA A N 1
ATOM 1099 C CA . ALA A 1 134 ? -8.890 10.056 1.723 1.00 96.31 134 ALA A CA 1
ATOM 1100 C C . ALA A 1 134 ? -7.802 11.147 1.831 1.00 96.31 134 ALA A C 1
ATOM 1102 O O . ALA A 1 134 ? -7.571 11.693 2.910 1.00 96.31 134 ALA A O 1
ATOM 1103 N N . GLY A 1 135 ? -7.146 11.491 0.720 1.00 96.12 135 GLY A N 1
ATOM 1104 C CA . GLY A 1 135 ? -6.117 12.520 0.653 1.00 96.12 135 GLY A CA 1
ATOM 1105 C C . GLY A 1 135 ? -4.737 12.032 1.091 1.00 96.12 135 GLY A C 1
ATOM 1106 O O . GLY A 1 135 ? -4.515 10.871 1.427 1.00 96.12 135 GLY A O 1
ATOM 1107 N N . CYS A 1 136 ? -3.771 12.948 1.057 1.00 94.69 136 CYS A N 1
ATOM 1108 C CA . CYS A 1 136 ? -2.355 12.618 1.221 1.00 94.69 136 CYS A CA 1
ATOM 1109 C C . CYS A 1 136 ? -1.936 12.232 2.643 1.00 94.69 136 CYS A C 1
ATOM 1111 O O . CYS A 1 136 ? -0.935 11.539 2.806 1.00 94.69 136 CYS A O 1
ATOM 1113 N N . GLU A 1 137 ? -2.680 12.689 3.651 1.00 93.81 137 GLU A N 1
ATOM 1114 C CA . GLU A 1 137 ? -2.372 12.423 5.060 1.00 93.81 137 GLU A CA 1
ATOM 1115 C C . GLU A 1 137 ? -2.893 11.062 5.530 1.00 93.81 137 GLU A C 1
ATOM 1117 O O . GLU A 1 137 ? -2.542 10.622 6.626 1.00 93.81 137 GLU A O 1
ATOM 1122 N N . PHE A 1 138 ? -3.727 10.394 4.725 1.00 95.88 138 PHE A N 1
ATOM 1123 C CA . PHE A 1 138 ? -4.296 9.095 5.058 1.00 95.88 138 PHE A CA 1
ATOM 1124 C C . PHE A 1 138 ? -3.203 8.069 5.374 1.00 95.88 138 PHE A C 1
ATOM 1126 O O . PHE A 1 138 ? -2.169 8.035 4.717 1.00 95.88 138 PHE A O 1
ATOM 1133 N N . GLY A 1 139 ? -3.431 7.229 6.383 1.00 93.62 139 GLY A N 1
ATOM 1134 C CA . GLY A 1 139 ? -2.493 6.182 6.792 1.00 93.62 139 GLY A CA 1
ATOM 1135 C C . GLY A 1 139 ? -1.352 6.660 7.698 1.00 93.62 139 GLY A C 1
ATOM 1136 O O . GLY A 1 139 ? -0.636 5.832 8.253 1.00 93.62 139 GLY A O 1
ATOM 1137 N N . THR A 1 140 ? -1.191 7.970 7.923 1.00 93.81 140 THR A N 1
ATOM 1138 C CA . THR A 1 140 ? -0.279 8.478 8.966 1.00 93.81 140 THR A CA 1
ATOM 1139 C C . THR A 1 140 ? -0.839 8.231 10.370 1.00 93.81 140 THR A C 1
ATOM 1141 O O . THR A 1 140 ? -2.058 8.204 10.565 1.00 93.81 140 THR A O 1
ATOM 1144 N N . THR A 1 141 ? 0.037 8.125 11.375 1.00 91.56 141 THR A N 1
ATOM 1145 C CA . THR A 1 141 ? -0.368 8.000 12.791 1.00 91.56 141 THR A CA 1
ATOM 1146 C C . THR A 1 141 ? -1.200 9.190 13.270 1.00 91.56 141 THR A C 1
ATOM 1148 O O . THR A 1 141 ? -2.123 9.021 14.067 1.00 91.56 141 THR A O 1
ATOM 1151 N N . THR A 1 142 ? -0.929 10.386 12.746 1.00 91.62 142 THR A N 1
ATOM 1152 C CA . THR A 1 142 ? -1.733 11.585 13.002 1.00 91.62 142 THR A CA 1
ATOM 1153 C C . THR A 1 142 ? -3.145 11.432 12.440 1.00 91.62 142 THR A C 1
ATOM 1155 O O . THR A 1 142 ? -4.121 11.643 13.161 1.00 91.62 142 THR A O 1
ATOM 1158 N N . SER A 1 143 ? -3.282 11.018 11.174 1.00 92.38 143 SER A N 1
ATOM 1159 C CA . SER A 1 143 ? -4.600 10.875 10.541 1.00 92.38 143 SER A CA 1
ATOM 1160 C C . SER A 1 143 ? -5.456 9.796 11.204 1.00 92.38 143 SER A C 1
ATOM 1162 O O . SER A 1 143 ? -6.645 10.022 11.441 1.00 92.38 143 SER A O 1
ATOM 1164 N N . CYS A 1 144 ? -4.862 8.657 11.575 1.00 92.94 144 CYS A N 1
ATOM 1165 C CA . CYS A 1 144 ? -5.606 7.536 12.143 1.00 92.94 144 CYS A CA 1
ATOM 1166 C C . CYS A 1 144 ? -6.124 7.824 13.559 1.00 92.94 144 CYS A C 1
ATOM 1168 O O . CYS A 1 144 ? -7.141 7.273 13.968 1.00 92.94 144 CYS A O 1
ATOM 1170 N N . ARG A 1 145 ? -5.463 8.727 14.297 1.00 92.31 145 ARG A N 1
ATOM 1171 C CA . ARG A 1 145 ? -5.852 9.133 15.657 1.00 92.31 145 ARG A CA 1
ATOM 1172 C C . ARG A 1 145 ? -6.766 10.358 15.689 1.00 92.31 145 ARG A C 1
ATOM 1174 O O . ARG A 1 145 ? -7.220 10.740 16.761 1.00 92.31 145 ARG A O 1
ATOM 1181 N N . SER A 1 146 ? -7.057 10.962 14.536 1.00 91.00 146 SER A N 1
ATOM 1182 C CA . SER A 1 146 ? -7.866 12.186 14.452 1.00 91.00 146 SER A CA 1
ATOM 1183 C C . SER A 1 146 ? -9.342 11.990 14.816 1.00 91.00 146 SER A C 1
ATOM 1185 O O . SER A 1 146 ? -10.015 12.962 15.141 1.00 91.00 146 SER A O 1
ATOM 1187 N N . GLY A 1 147 ? -9.861 10.759 14.724 1.00 86.62 147 GLY A N 1
ATOM 1188 C CA . GLY A 1 147 ? -11.286 10.455 14.903 1.00 86.62 147 GLY A CA 1
ATOM 1189 C C . GLY A 1 147 ? -12.186 10.877 13.732 1.00 86.62 147 GLY A C 1
ATOM 1190 O O . GLY A 1 147 ? -13.380 10.612 13.769 1.00 86.62 147 GLY A O 1
ATOM 1191 N N . ASN A 1 148 ? -11.626 11.485 12.679 1.00 86.50 148 ASN A N 1
ATOM 1192 C CA . ASN A 1 148 ? -12.379 11.990 11.521 1.00 86.50 148 ASN A CA 1
ATOM 1193 C C . ASN A 1 148 ? -12.381 11.028 10.321 1.00 86.50 148 ASN A C 1
ATOM 1195 O O . ASN A 1 148 ? -12.921 11.352 9.265 1.00 86.50 148 ASN A O 1
ATOM 1199 N N . SER A 1 149 ? -11.738 9.867 10.451 1.00 89.69 149 SER A N 1
ATOM 1200 C CA . SER A 1 149 ? -11.652 8.874 9.382 1.00 89.69 149 SER A CA 1
ATOM 1201 C C . SER A 1 149 ? -12.747 7.818 9.541 1.00 89.69 149 SER A C 1
ATOM 1203 O O . SER A 1 149 ? -12.871 7.268 10.632 1.00 89.69 149 SER A O 1
ATOM 1205 N N . PRO A 1 150 ? -13.474 7.446 8.472 1.00 90.94 150 PRO A N 1
ATOM 1206 C CA . PRO A 1 150 ? -14.395 6.308 8.513 1.00 90.94 150 PRO A CA 1
ATOM 1207 C C . PRO A 1 150 ? -13.665 4.951 8.535 1.00 90.94 150 PRO A C 1
ATOM 1209 O O . PRO A 1 150 ? -14.295 3.916 8.719 1.00 90.94 150 PRO A O 1
ATOM 1212 N N . PHE A 1 151 ? -12.345 4.945 8.324 1.00 95.50 151 PHE A N 1
ATOM 1213 C CA . PHE A 1 151 ? -11.529 3.732 8.226 1.00 95.50 151 PHE A CA 1
ATOM 1214 C C . PHE A 1 151 ? -10.864 3.350 9.556 1.00 95.50 151 PHE A C 1
ATOM 1216 O O . PHE A 1 151 ? -10.624 2.174 9.819 1.00 95.50 151 PHE A O 1
ATOM 1223 N N . PHE A 1 152 ? -10.576 4.337 10.408 1.00 96.00 152 PHE A N 1
ATOM 1224 C CA . PHE A 1 152 ? -9.888 4.136 11.684 1.00 96.00 152 PHE A CA 1
ATOM 1225 C C . PHE A 1 152 ? -10.839 4.366 12.855 1.00 96.00 152 PHE A C 1
ATOM 1227 O O . PHE A 1 152 ? -11.764 5.169 12.772 1.00 96.00 152 PHE A O 1
ATOM 1234 N N . CYS A 1 153 ? -10.575 3.698 13.970 1.00 95.50 153 CYS A N 1
ATOM 1235 C CA . CYS A 1 153 ? -11.294 3.896 15.222 1.00 95.50 153 CYS A CA 1
ATOM 1236 C C . CYS A 1 153 ? -10.321 4.356 16.320 1.00 95.50 153 CYS A C 1
ATOM 1238 O O . CYS A 1 153 ? -9.125 4.071 16.271 1.00 95.50 153 CYS A O 1
ATOM 1240 N N . THR A 1 154 ? -10.814 5.115 17.301 1.00 94.06 154 THR A N 1
ATOM 1241 C CA . THR A 1 154 ? -9.972 5.804 18.302 1.00 94.06 154 THR A CA 1
ATOM 1242 C C . THR A 1 154 ? -10.342 5.480 19.748 1.00 94.06 154 THR A C 1
ATOM 1244 O O . THR A 1 154 ? -9.847 6.124 20.673 1.00 94.06 154 THR A O 1
ATOM 1247 N N . THR A 1 155 ? -11.197 4.481 19.978 1.00 89.19 155 THR A N 1
ATOM 1248 C CA . THR A 1 155 ? -11.634 4.119 21.331 1.00 89.19 155 THR A CA 1
ATOM 1249 C C . THR A 1 155 ? -10.474 3.573 22.159 1.00 89.19 155 THR A C 1
ATOM 1251 O O . THR A 1 155 ? -9.588 2.877 21.654 1.00 89.19 155 THR A O 1
ATOM 1254 N N . SER A 1 156 ? -10.455 3.893 23.454 1.00 83.50 156 SER A N 1
ATOM 1255 C CA . SER A 1 156 ? -9.474 3.350 24.400 1.00 83.50 156 SER A CA 1
ATOM 1256 C C . SER A 1 156 ? -9.678 1.849 24.601 1.00 83.50 156 SER A C 1
ATOM 1258 O O . SER A 1 156 ? -8.709 1.090 24.563 1.00 83.50 156 SER A O 1
ATOM 1260 N N . GLU A 1 157 ? -10.934 1.431 24.730 1.00 86.06 157 GLU A N 1
ATOM 1261 C CA . GLU A 1 157 ? -11.353 0.048 24.952 1.00 86.06 157 GLU A CA 1
ATOM 1262 C C . GLU A 1 157 ? -11.670 -0.680 23.640 1.00 86.06 157 GLU A C 1
ATOM 1264 O O . GLU A 1 157 ? -11.993 -0.054 22.622 1.00 86.06 157 GLU A O 1
ATOM 1269 N N . ALA A 1 158 ? -11.576 -2.012 23.681 1.00 86.00 158 ALA A N 1
ATOM 1270 C CA . ALA A 1 158 ? -12.022 -2.884 22.604 1.00 86.00 158 ALA A CA 1
ATOM 1271 C C . ALA A 1 158 ? -13.555 -2.855 22.549 1.00 86.00 158 ALA A C 1
ATOM 1273 O O . ALA A 1 158 ? -14.232 -3.468 23.373 1.00 86.00 158 ALA A O 1
ATOM 1274 N N . VAL A 1 159 ? -14.098 -2.103 21.593 1.00 93.25 159 VAL A N 1
ATOM 1275 C CA . VAL A 1 159 ? -15.544 -1.975 21.389 1.00 93.25 159 VAL A CA 1
ATOM 1276 C C . VAL A 1 159 ? -15.971 -2.691 20.119 1.00 93.25 159 VAL A C 1
ATOM 1278 O O . VAL A 1 159 ? -15.266 -2.667 19.106 1.00 93.25 159 VAL A O 1
ATOM 1281 N N . ASN A 1 160 ? -17.152 -3.301 20.176 1.00 94.62 160 ASN A N 1
ATOM 1282 C CA . ASN A 1 160 ? -17.797 -3.869 19.002 1.00 94.62 160 ASN A CA 1
ATOM 1283 C C . ASN A 1 160 ? -18.264 -2.751 18.064 1.00 94.62 160 ASN A C 1
ATOM 1285 O O . ASN A 1 160 ? -18.762 -1.714 18.499 1.00 94.62 160 ASN A O 1
ATOM 1289 N N . GLY A 1 161 ? -18.161 -3.007 16.771 1.00 94.19 161 GLY A N 1
ATOM 1290 C CA . GLY A 1 161 ? -18.672 -2.160 15.709 1.00 94.19 161 GLY A CA 1
ATOM 1291 C C . GLY A 1 161 ? -18.834 -2.956 14.423 1.00 94.19 161 GLY A C 1
ATOM 1292 O O . GLY A 1 161 ? -18.991 -4.177 14.443 1.00 94.19 161 GLY A O 1
ATOM 1293 N N . CYS A 1 162 ? -18.808 -2.257 13.295 1.00 95.12 162 CYS A N 1
ATOM 1294 C CA . CYS A 1 162 ? -18.867 -2.875 11.976 1.00 95.12 162 CYS A CA 1
ATOM 1295 C C . CYS A 1 162 ? -17.498 -2.776 11.315 1.00 95.12 162 CYS A C 1
ATOM 1297 O O . CYS A 1 162 ? -16.850 -1.731 11.392 1.00 95.12 162 CYS A O 1
ATOM 1299 N N . HIS A 1 163 ? -17.092 -3.830 10.611 1.00 95.38 163 HIS A N 1
ATOM 1300 C CA . HIS A 1 163 ? -16.023 -3.707 9.626 1.00 95.38 163 HIS A CA 1
ATOM 1301 C C . HIS A 1 163 ? -16.394 -2.625 8.589 1.00 95.38 163 HIS A C 1
ATOM 1303 O O . HIS A 1 163 ? -17.577 -2.416 8.318 1.00 95.38 163 HIS A O 1
ATOM 1309 N N . TYR A 1 164 ? -15.414 -1.946 7.979 1.00 94.88 164 TYR A N 1
ATOM 1310 C CA . TYR A 1 164 ? -15.668 -0.787 7.098 1.00 94.88 164 TYR A CA 1
ATOM 1311 C C . TYR A 1 164 ? -16.493 -1.122 5.836 1.00 94.88 164 TYR A C 1
ATOM 1313 O O . TYR A 1 164 ? -17.076 -0.234 5.222 1.00 94.88 164 TYR A O 1
ATOM 1321 N N . LEU A 1 165 ? -16.547 -2.402 5.449 1.00 94.75 165 LEU A N 1
ATOM 1322 C CA . LEU A 1 165 ? -17.404 -2.900 4.363 1.00 94.75 165 LEU A CA 1
ATOM 1323 C C . LEU A 1 165 ? -18.828 -3.260 4.818 1.00 94.75 165 LEU A C 1
ATOM 1325 O O . LEU A 1 165 ? -19.646 -3.633 3.987 1.00 94.75 165 LEU A O 1
ATOM 1329 N N . HIS A 1 166 ? -19.123 -3.199 6.119 1.00 94.81 166 HIS A N 1
ATOM 1330 C CA . HIS A 1 166 ? -20.387 -3.641 6.730 1.00 94.81 166 HIS A CA 1
ATOM 1331 C C . HIS A 1 166 ? -20.741 -5.121 6.489 1.00 94.81 166 HIS A C 1
ATOM 1333 O O . HIS A 1 166 ? -21.887 -5.536 6.651 1.00 94.81 166 HIS A O 1
ATOM 1339 N N . LEU A 1 167 ? -19.737 -5.920 6.134 1.00 95.00 167 LEU A N 1
ATOM 1340 C CA . LEU A 1 167 ? -19.850 -7.348 5.852 1.00 95.00 167 LEU A CA 1
ATOM 1341 C C . LEU A 1 167 ? -19.712 -8.226 7.102 1.00 95.00 167 LEU A C 1
ATOM 1343 O O . LEU A 1 167 ? -20.200 -9.350 7.110 1.00 95.00 167 LEU A O 1
ATOM 1347 N N . ASP A 1 168 ? -19.113 -7.696 8.167 1.00 96.00 168 ASP A N 1
ATOM 1348 C CA . ASP A 1 168 ? -18.796 -8.438 9.382 1.00 96.00 168 ASP A CA 1
ATOM 1349 C C . ASP A 1 168 ? -18.970 -7.544 10.609 1.00 96.00 168 ASP A C 1
ATOM 1351 O O . ASP A 1 168 ? -18.772 -6.317 10.551 1.00 96.00 168 ASP A O 1
ATOM 1355 N N . LYS A 1 169 ? -19.244 -8.170 11.756 1.00 95.56 169 LYS A N 1
ATOM 1356 C CA . LYS A 1 169 ? -19.002 -7.512 13.043 1.00 95.56 169 LYS A CA 1
ATOM 1357 C C . LYS A 1 169 ? -17.496 -7.345 13.217 1.00 95.56 169 LYS A C 1
ATOM 1359 O O . LYS A 1 169 ? -16.704 -8.220 12.869 1.00 95.56 169 LYS A O 1
ATOM 1364 N N . GLY A 1 170 ? -17.094 -6.209 13.767 1.00 95.12 170 GLY A N 1
ATOM 1365 C CA . GLY A 1 170 ? -15.692 -5.919 14.013 1.00 95.12 170 GLY A CA 1
ATOM 1366 C C . GLY A 1 170 ? -15.427 -5.473 15.436 1.00 95.12 170 GLY A C 1
ATOM 1367 O O . GLY A 1 170 ? -16.329 -5.002 16.127 1.00 95.12 170 GLY A O 1
ATOM 1368 N N . ILE A 1 171 ? -14.174 -5.590 15.854 1.00 95.75 171 ILE A N 1
ATOM 1369 C CA . ILE A 1 171 ? -13.683 -5.086 17.135 1.00 95.75 171 ILE A CA 1
ATOM 1370 C C . ILE A 1 171 ? -12.653 -4.001 16.841 1.00 95.75 171 ILE A C 1
ATOM 1372 O O . ILE A 1 171 ? -11.780 -4.184 15.995 1.00 95.75 171 ILE A O 1
ATOM 1376 N N . CYS A 1 172 ? -12.779 -2.848 17.499 1.00 96.19 172 CYS A N 1
ATOM 1377 C CA . CYS A 1 172 ? -11.803 -1.772 17.360 1.00 96.19 172 CYS A CA 1
ATOM 1378 C C . CYS A 1 172 ? -10.488 -2.146 18.056 1.00 96.19 172 CYS A C 1
ATOM 1380 O O . CYS A 1 172 ? -10.365 -2.027 19.278 1.00 96.19 172 CYS A O 1
ATOM 1382 N N . GLU A 1 173 ? -9.492 -2.570 17.283 1.00 94.12 173 GLU A N 1
ATOM 1383 C CA . GLU A 1 173 ? -8.217 -3.048 17.815 1.00 94.12 173 GLU A CA 1
ATOM 1384 C C . GLU A 1 173 ? -7.033 -2.751 16.880 1.00 94.12 173 GLU A C 1
ATOM 1386 O O . GLU A 1 173 ? -7.195 -2.411 15.706 1.00 94.12 173 GLU A O 1
ATOM 1391 N N . THR A 1 174 ? -5.821 -2.841 17.432 1.00 93.62 174 THR A N 1
ATOM 1392 C CA . THR A 1 174 ? -4.547 -2.675 16.710 1.00 93.62 174 THR A CA 1
ATOM 1393 C C . THR A 1 174 ? -3.909 -4.042 16.466 1.00 93.62 174 THR A C 1
ATOM 1395 O O . THR A 1 174 ? -4.262 -5.023 17.114 1.00 93.62 174 THR A O 1
ATOM 1398 N N . ASN A 1 175 ? -2.928 -4.100 15.573 1.00 91.50 175 ASN A N 1
ATOM 1399 C CA . ASN A 1 175 ? -1.999 -5.220 15.451 1.00 91.50 175 ASN A CA 1
ATOM 1400 C C . ASN A 1 175 ? -0.571 -4.688 15.222 1.00 91.50 175 ASN A C 1
ATOM 1402 O O . ASN A 1 175 ? -0.358 -3.470 15.218 1.00 91.50 175 ASN A O 1
ATOM 1406 N N . ASP A 1 176 ? 0.385 -5.593 15.020 1.00 91.25 176 ASP A N 1
ATOM 1407 C CA . ASP A 1 176 ? 1.814 -5.276 14.873 1.00 91.25 176 ASP A CA 1
ATOM 1408 C C . ASP A 1 176 ? 2.142 -4.392 13.653 1.00 91.25 176 ASP A C 1
ATOM 1410 O O . ASP A 1 176 ? 3.214 -3.795 13.602 1.00 91.25 176 ASP A O 1
ATOM 1414 N N . PHE A 1 177 ? 1.220 -4.262 12.694 1.00 91.81 177 PHE A N 1
ATOM 1415 C CA . PHE A 1 177 ? 1.405 -3.539 11.428 1.00 91.81 177 PHE A CA 1
ATOM 1416 C C . PHE A 1 177 ? 0.583 -2.248 11.335 1.00 91.81 177 PHE A C 1
ATOM 1418 O O . PHE A 1 177 ? 0.519 -1.608 10.286 1.00 91.81 177 PHE A O 1
ATOM 1425 N N . LEU A 1 178 ? -0.098 -1.863 12.418 1.00 92.69 178 LEU A N 1
ATOM 1426 C CA . LEU A 1 178 ? -0.920 -0.652 12.453 1.00 92.69 178 LEU A CA 1
ATOM 1427 C C . LEU A 1 178 ? -0.266 0.507 13.209 1.00 92.69 178 LEU A C 1
ATOM 1429 O O . LEU A 1 178 ? -0.849 1.584 13.249 1.00 92.69 178 LEU A O 1
ATOM 1433 N N . ASP A 1 179 ? 0.931 0.341 13.782 1.00 90.81 179 ASP A N 1
ATOM 1434 C CA . ASP A 1 179 ? 1.669 1.427 14.457 1.00 90.81 179 ASP A CA 1
ATOM 1435 C C . ASP A 1 179 ? 0.802 2.159 15.511 1.00 90.81 179 ASP A C 1
ATOM 1437 O O . ASP A 1 179 ? 0.649 3.388 15.559 1.00 90.81 179 ASP A O 1
ATOM 1441 N N . SER A 1 180 ? 0.145 1.346 16.345 1.00 92.12 180 SER A N 1
ATOM 1442 C CA . SER A 1 180 ? -0.848 1.752 17.352 1.00 92.12 180 SER A CA 1
ATOM 1443 C C . SER A 1 180 ? -2.120 2.426 16.809 1.00 92.12 180 SER A C 1
ATOM 1445 O O . SER A 1 180 ? -2.946 2.885 17.601 1.00 92.12 180 SER A O 1
ATOM 1447 N N . CYS A 1 181 ? -2.305 2.526 15.490 1.00 94.31 181 CYS A N 1
ATOM 1448 C CA . CYS A 1 181 ? -3.611 2.830 14.910 1.00 94.31 181 CYS A CA 1
ATOM 1449 C C . CYS A 1 181 ? -4.565 1.659 15.164 1.00 94.31 181 CYS A C 1
ATOM 1451 O O . CYS A 1 181 ? -4.150 0.504 15.216 1.00 94.31 181 CYS A O 1
ATOM 1453 N N . LYS A 1 182 ? -5.859 1.946 15.289 1.00 95.62 182 LYS A N 1
ATOM 1454 C CA . LYS A 1 182 ? -6.880 0.909 1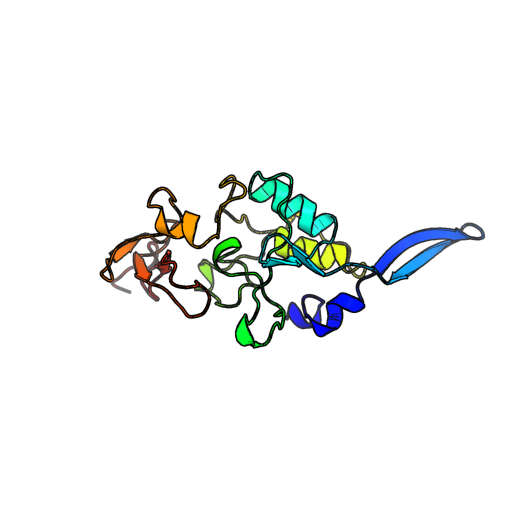5.435 1.00 95.62 182 LYS A CA 1
ATOM 1455 C C . LYS A 1 182 ? -7.855 0.963 14.274 1.00 95.62 182 LYS A C 1
ATOM 1457 O O . LYS A 1 182 ? -8.153 2.033 13.736 1.00 95.62 182 LYS A O 1
ATOM 1462 N N . VAL A 1 183 ? -8.354 -0.206 13.911 1.00 95.56 183 VAL A N 1
ATOM 1463 C CA . VAL A 1 183 ? -9.374 -0.400 12.880 1.00 95.56 183 VAL A CA 1
ATOM 1464 C C . VAL A 1 183 ? -10.402 -1.385 13.423 1.00 95.56 183 VAL A C 1
ATOM 1466 O O . VAL A 1 183 ? -10.090 -2.165 14.323 1.00 95.56 183 VAL A O 1
ATOM 1469 N N . TYR A 1 184 ? -11.624 -1.369 12.894 1.00 95.69 184 TYR A N 1
ATOM 1470 C CA . TYR A 1 184 ? -12.585 -2.427 13.201 1.00 95.69 184 TYR A CA 1
ATOM 1471 C C . TYR A 1 184 ? -12.179 -3.705 12.465 1.00 95.69 184 TYR A C 1
ATOM 1473 O O . TYR A 1 184 ? -12.519 -3.877 11.296 1.00 95.69 184 TYR A O 1
ATOM 1481 N N . GLN A 1 185 ? -11.429 -4.583 13.133 1.00 94.38 185 GLN A N 1
ATOM 1482 C CA . GLN A 1 185 ? -11.015 -5.871 12.579 1.00 94.38 185 GLN A CA 1
ATOM 1483 C C . GLN A 1 185 ? -12.186 -6.850 12.619 1.00 94.38 185 GLN A C 1
ATOM 1485 O O . GLN A 1 185 ? -12.850 -6.983 13.646 1.00 94.38 185 GLN A O 1
ATOM 1490 N N . ALA A 1 186 ? -12.466 -7.505 11.492 1.00 94.81 186 ALA A N 1
ATOM 1491 C CA . ALA A 1 186 ? -13.570 -8.450 11.379 1.00 94.81 186 ALA A CA 1
ATOM 1492 C C . ALA A 1 186 ? -13.348 -9.680 12.269 1.00 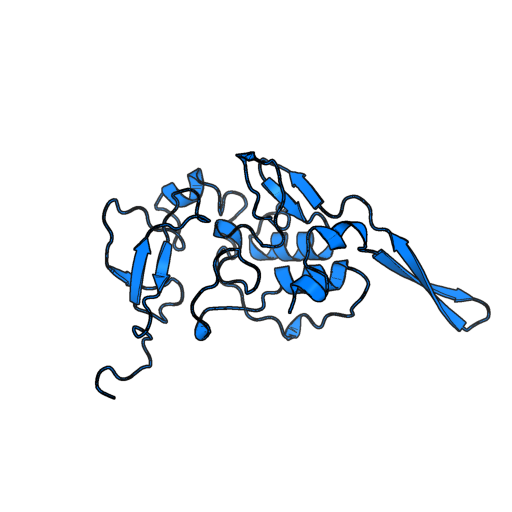94.81 186 ALA A C 1
ATOM 1494 O O . ALA A 1 186 ? -12.268 -10.273 12.274 1.00 94.81 186 ALA A O 1
ATOM 1495 N N . SER A 1 187 ? -14.386 -10.086 12.998 1.00 92.38 187 SER A N 1
ATOM 1496 C CA . SER A 1 187 ? -14.352 -11.309 13.801 1.00 92.38 187 SER A CA 1
ATOM 1497 C C . SER A 1 187 ? -14.708 -12.519 12.937 1.00 92.38 187 SER A C 1
ATOM 1499 O O . SER A 1 187 ? -15.699 -12.506 12.211 1.00 92.38 187 SER A O 1
ATOM 1501 N N . LYS A 1 188 ? -13.924 -13.595 13.026 1.00 90.81 188 LYS A N 1
ATOM 1502 C CA . LYS A 1 188 ? -14.206 -14.840 12.297 1.00 90.81 188 LYS A CA 1
ATOM 1503 C C . LYS A 1 188 ? -15.567 -15.417 12.713 1.00 90.81 188 LYS A C 1
ATOM 1505 O O . LYS A 1 188 ? -15.815 -15.546 13.911 1.00 90.81 188 LYS A O 1
ATOM 1510 N N . GLY A 1 189 ? -16.406 -15.812 11.753 1.00 90.12 189 GLY A N 1
ATOM 1511 C CA . GLY A 1 189 ? -17.745 -16.342 12.043 1.00 90.12 189 GLY A CA 1
ATOM 1512 C C . GLY A 1 189 ? -18.786 -15.256 12.340 1.00 90.12 189 GLY A C 1
ATOM 1513 O O . GLY A 1 189 ? -19.839 -15.556 12.899 1.00 90.12 189 GLY A O 1
ATOM 1514 N N . SER A 1 190 ? -18.474 -13.989 12.055 1.00 92.88 190 SER A N 1
ATOM 1515 C CA . SER A 1 190 ? -19.384 -12.856 12.255 1.00 92.88 190 SER A CA 1
ATOM 1516 C C . SER A 1 190 ? -19.869 -12.222 10.951 1.00 92.88 190 SER A C 1
ATOM 1518 O O . SER A 1 190 ? -20.388 -11.103 10.966 1.00 92.88 190 SER A O 1
ATOM 1520 N N . GLU A 1 191 ? -19.705 -12.950 9.849 1.00 94.69 191 GLU A N 1
ATOM 1521 C CA . GLU A 1 191 ? -20.171 -12.592 8.521 1.00 94.69 191 GLU A CA 1
ATOM 1522 C C . GLU A 1 191 ? -21.688 -12.347 8.543 1.00 94.69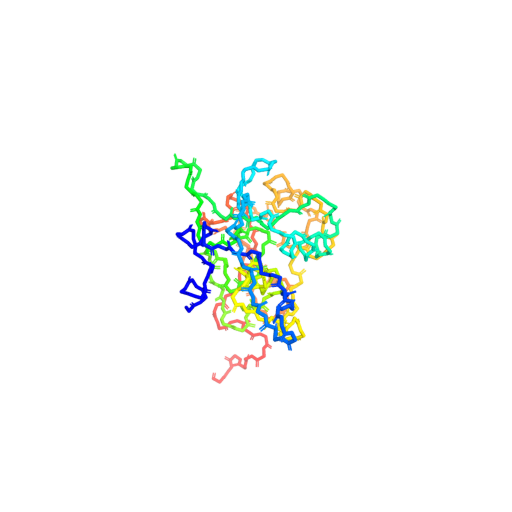 191 GLU A C 1
ATOM 1524 O O . GLU A 1 191 ? -22.475 -13.181 8.992 1.00 94.69 191 GLU A O 1
ATOM 1529 N N . CYS A 1 192 ? -22.129 -11.209 8.014 1.00 92.94 192 CYS A N 1
ATOM 1530 C CA . CYS A 1 192 ? -23.529 -10.782 8.063 1.00 92.94 192 CYS A CA 1
ATOM 1531 C C . CYS A 1 192 ? -24.474 -11.619 7.175 1.00 92.94 192 CYS A C 1
ATOM 1533 O O . CYS A 1 192 ? -25.687 -11.426 7.242 1.00 92.94 192 CYS A O 1
ATOM 1535 N N . TRP A 1 193 ? -23.947 -12.516 6.332 1.00 89.81 193 TRP A N 1
ATOM 1536 C CA . TRP A 1 193 ? -24.731 -13.440 5.492 1.00 89.81 193 TRP A CA 1
ATOM 1537 C C . TRP A 1 193 ? -24.747 -14.880 6.008 1.00 89.81 193 TRP A C 1
ATOM 1539 O O . TRP A 1 193 ? -25.423 -15.720 5.413 1.00 89.81 193 TRP A O 1
ATOM 1549 N N . VAL A 1 194 ? -23.995 -15.191 7.065 1.00 85.00 194 VAL A N 1
ATOM 1550 C CA . VAL A 1 194 ? -24.005 -16.527 7.663 1.00 85.00 194 VAL A CA 1
ATOM 1551 C C . VAL A 1 194 ? -25.150 -16.593 8.670 1.00 85.00 194 VAL A C 1
ATOM 1553 O O . VAL A 1 194 ? -25.296 -15.718 9.524 1.00 85.00 194 VAL A O 1
ATOM 1556 N N . ASP A 1 195 ? -25.988 -17.622 8.547 1.00 75.31 195 ASP A N 1
ATOM 1557 C CA . ASP A 1 195 ? -27.063 -17.879 9.503 1.00 75.31 195 ASP A CA 1
ATOM 1558 C C . ASP A 1 195 ? -26.446 -18.295 10.851 1.00 75.31 195 ASP A C 1
ATOM 1560 O O . ASP A 1 195 ? -25.730 -19.296 10.894 1.00 75.31 195 ASP A O 1
ATOM 1564 N N . PRO A 1 196 ? -26.704 -17.570 11.955 1.00 66.12 196 PRO A N 1
ATOM 1565 C CA . PRO A 1 196 ? -26.153 -17.910 13.265 1.00 66.12 196 PRO A CA 1
ATOM 1566 C C . PRO A 1 196 ? -26.668 -19.246 13.835 1.00 66.12 196 PRO A C 1
ATOM 1568 O O . PRO A 1 196 ? -26.195 -19.658 14.895 1.00 66.12 196 PRO A O 1
ATOM 1571 N N . TYR A 1 197 ? -27.634 -19.900 13.179 1.00 70.19 197 TYR A N 1
ATOM 1572 C CA . TYR A 1 197 ? -28.258 -21.149 13.624 1.00 70.19 197 TYR A CA 1
ATOM 1573 C C . TYR A 1 197 ? -27.955 -22.379 12.750 1.00 70.19 197 TYR A C 1
ATOM 1575 O O . TYR A 1 197 ? -28.534 -23.435 13.014 1.00 70.19 197 TYR A O 1
ATOM 1583 N N . ASN A 1 198 ? -27.070 -22.268 11.750 1.00 56.91 198 ASN A N 1
ATOM 1584 C CA . ASN A 1 198 ? -26.624 -23.397 10.916 1.00 56.91 198 ASN A CA 1
ATOM 1585 C C . ASN A 1 198 ? -25.177 -23.808 11.199 1.00 56.91 198 ASN A C 1
ATOM 1587 O O . ASN A 1 198 ? -24.283 -22.940 11.102 1.00 56.91 198 ASN A O 1
#

Radius of gyration: 18.68 Å; chains: 1; bounding box: 45×37×65 Å

InterPro domains:
  IPR001577 Peptidase M8, leishmanolysin [PF01457] (2-176)
  IPR001577 Peptidase M8, leishmanolysin [PTHR10942] (1-177)

Sequence (198 aa):
MFHVLGFSQKLFNKFQNCQVEIRNSVAHYACEDRSNVFGYVREWYRILTPSVSWVAQNHFNCSYIKGPLEANSEMKRVSSHWESRYIQPSLMTSSIGLPHLTVLDRITLAVFQDTGWYKVNMSEADELFWGKNAGCEFGTTTSCRSGNSPFFCTTSEAVNGCHYLHLDKGICETNDFLDSCKVYQASKGSECWVDPYN

Foldseek 3Di:
DLCVLQLWPVRLQQAWDWDWDQDPNDTDTDIDGDPCQWDQDPNFIFGPFDQLLVQLCQFLVENGDGQGFQADPVVRGTGSAGQCQQQPPEPRHPDHADPVRYWPASSSQSSSVRSVPDDGDRVPGDDGPRNGNVYDCGLPPCVLCVCPDLFFDNDPDFDWDAASVNQFIFTFDDDPRSPRTTGRGGDPPGGPPDDPVD

Secondary structure (DSSP, 8-state):
-HHHHT-STTTGGG-EEEEEEEETTEEEEEEEEPS-SEEEETTEEEE--HHHHHHHHHHHT-TT--EEEEEETTTTEEEEEE-HHHHTTBTTBSS---GGG-B-BHHHHHHHHHTSS----GGGPBP--TTTT--TTTTSHHHHHSS--SS-B--SS--EEE-TTSSEEEEEE--TTSTT-BEEEEEEEEETTS-TT-

Organism: Ciona savignyi (NCBI:txid51511)

pLDDT: mean 92.64, std 6.83, range [56.91, 98.56]